Protein AF-A0A3N5QSV8-F1 (afdb_monomer_lite)

Sequence (186 aa):
MNRKMILIGFIAVVLMFAAGAWAAEEIYYARCNLKVLEGNQITWLNWQAAVNFIPVNTKLKVTRNGSKATLVNAESGASYTLDTGADGDSFLEKFVVKAPVNMKGFSAEVQAAIKDTIARVGMTKEQVYIAMGPPSNLGRDQTAQKTYQNIMSADLWVYLRRRFSKNIGVGFDSAGKVNRTEGIWR

Foldseek 3Di:
DDDDDDDDDDDDPPPPPPPPPPPDFAKWWWLAWFADDPQAEGELQRAQQRPDTDAGRQIWGWDDDFQKIWTARPPPRDIHIYRLLGGDPQSVVLTIGNDGDDPPPPDPVLVVQLVSLHADFFDAPSSNCRSPTAHQDLVPHGCSVPGPVRRQPGQWGWHHNDPPDDIWIFGADPVRTTPDIDPDDD

Structure (mmCIF, N/CA/C/O backbone):
data_AF-A0A3N5QSV8-F1
#
_entry.id   AF-A0A3N5QSV8-F1
#
loop_
_atom_site.group_PDB
_atom_site.id
_atom_site.type_symbol
_atom_site.label_atom_id
_atom_site.label_alt_id
_atom_site.label_comp_id
_atom_site.label_asym_id
_atom_site.label_entity_id
_atom_site.label_seq_id
_atom_site.pdbx_PDB_ins_code
_atom_site.Cartn_x
_atom_site.Cartn_y
_atom_site.Cartn_z
_atom_site.occupancy
_atom_site.B_iso_or_equiv
_atom_site.auth_seq_id
_atom_site.auth_comp_id
_atom_site.auth_asym_id
_atom_site.auth_atom_id
_atom_site.pdbx_PDB_model_num
ATOM 1 N N . MET A 1 1 ? -54.447 -19.059 69.585 1.00 38.75 1 MET A N 1
ATOM 2 C CA . MET A 1 1 ? -53.208 -19.807 69.282 1.00 38.75 1 MET A CA 1
ATOM 3 C C . MET A 1 1 ? -52.490 -19.074 68.153 1.00 38.75 1 MET A C 1
ATOM 5 O O . MET A 1 1 ? -53.072 -18.893 67.096 1.00 38.75 1 MET A O 1
ATOM 9 N N . ASN A 1 2 ? -51.306 -18.536 68.446 1.00 38.94 2 ASN A N 1
ATOM 10 C CA . ASN A 1 2 ? -50.506 -17.644 67.596 1.00 38.94 2 ASN A CA 1
ATOM 11 C C . ASN A 1 2 ? -49.839 -18.366 66.412 1.00 38.94 2 ASN A C 1
ATOM 13 O O . ASN A 1 2 ? -49.362 -19.481 66.610 1.00 38.94 2 ASN A O 1
ATOM 17 N N . ARG A 1 3 ? -49.686 -17.672 65.267 1.00 41.56 3 ARG A N 1
ATOM 18 C CA . ARG A 1 3 ? -48.504 -17.631 64.354 1.00 41.56 3 ARG A CA 1
ATOM 19 C C . ARG A 1 3 ? -48.874 -16.785 63.117 1.00 41.56 3 ARG A C 1
ATOM 21 O O . ARG A 1 3 ? -49.724 -17.183 62.340 1.00 41.56 3 ARG A O 1
ATOM 28 N N . LYS A 1 4 ? -48.533 -15.492 63.107 1.00 41.75 4 LYS A N 1
ATOM 29 C CA . LYS A 1 4 ? -47.330 -14.871 62.504 1.00 41.75 4 LYS A CA 1
ATOM 30 C C . LYS A 1 4 ? -47.251 -14.987 60.968 1.00 41.75 4 LYS A C 1
ATOM 32 O O . LYS A 1 4 ? -47.163 -16.081 60.429 1.00 41.75 4 LYS A O 1
ATOM 37 N N . MET A 1 5 ? -47.238 -13.801 60.345 1.00 50.09 5 MET A N 1
ATOM 38 C CA . MET A 1 5 ? -46.832 -13.443 58.976 1.00 50.09 5 MET A CA 1
ATOM 39 C C . MET A 1 5 ? -45.630 -14.242 58.453 1.00 50.09 5 MET A C 1
ATOM 41 O O . MET A 1 5 ? -44.766 -14.596 59.249 1.00 50.09 5 MET A O 1
ATOM 45 N N . ILE A 1 6 ? -45.514 -14.363 57.124 1.00 51.47 6 ILE A N 1
ATOM 46 C CA . ILE A 1 6 ? -44.375 -13.846 56.338 1.00 51.47 6 ILE A CA 1
ATOM 47 C C . ILE A 1 6 ? -44.788 -13.778 54.853 1.00 51.47 6 ILE A C 1
ATOM 49 O O . ILE A 1 6 ? -45.171 -14.770 54.241 1.00 51.47 6 ILE A O 1
ATOM 53 N N . LEU A 1 7 ? -44.715 -12.562 54.311 1.00 43.91 7 LEU A N 1
ATOM 54 C CA . LEU A 1 7 ? -44.781 -12.196 52.899 1.00 43.91 7 LEU A CA 1
ATOM 55 C C . LEU A 1 7 ? -43.329 -12.117 52.402 1.00 43.91 7 LEU A C 1
ATOM 57 O O . LEU A 1 7 ? -42.559 -11.348 52.975 1.00 43.91 7 LEU A O 1
ATOM 61 N N . ILE A 1 8 ? -42.943 -12.870 51.370 1.00 55.47 8 ILE A N 1
ATOM 62 C CA . ILE A 1 8 ? -41.674 -12.655 50.653 1.00 55.47 8 ILE A CA 1
ATOM 63 C C . ILE A 1 8 ? -41.965 -12.737 49.159 1.00 55.47 8 ILE A C 1
ATOM 65 O O . ILE A 1 8 ? -42.302 -13.794 48.630 1.00 55.47 8 ILE A O 1
ATOM 69 N N . GLY A 1 9 ? -41.876 -11.579 48.506 1.00 49.94 9 GLY A N 1
ATOM 70 C CA . GLY A 1 9 ? -41.966 -11.439 47.063 1.00 49.94 9 GLY A CA 1
ATOM 71 C C . GLY A 1 9 ? -40.676 -11.870 46.372 1.00 49.94 9 GLY A C 1
ATOM 72 O O . GLY A 1 9 ? -39.580 -11.670 46.891 1.00 49.94 9 GLY A O 1
ATOM 73 N N . PHE A 1 10 ? -40.822 -12.418 45.171 1.00 43.78 10 PHE A N 1
ATOM 74 C CA . PHE A 1 10 ? -39.730 -12.624 44.228 1.00 43.78 10 PHE A CA 1
ATOM 75 C C . PHE A 1 10 ? -40.088 -11.903 42.928 1.00 43.78 10 PHE A C 1
ATOM 77 O O . PHE A 1 10 ? -40.822 -12.418 42.091 1.00 43.78 10 PHE A O 1
ATOM 84 N N . ILE A 1 11 ? -39.587 -10.675 42.780 1.00 48.56 11 ILE A N 1
ATOM 85 C CA . ILE A 1 11 ? -39.503 -9.994 41.487 1.00 48.56 11 ILE A CA 1
ATOM 86 C C . ILE A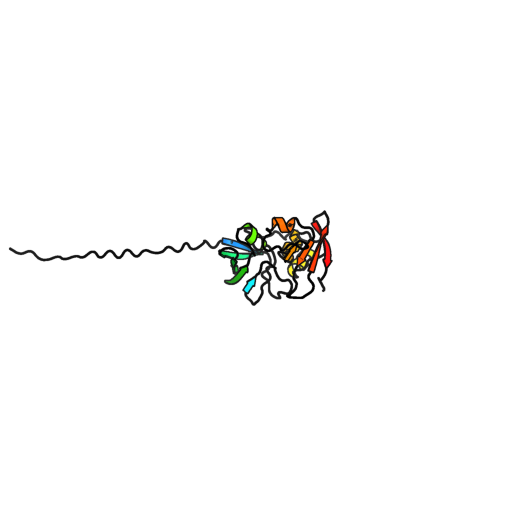 1 11 ? -38.145 -10.387 40.906 1.00 48.56 11 ILE A C 1
ATOM 88 O O . ILE A 1 11 ? -37.111 -9.863 41.313 1.00 48.56 11 ILE A O 1
ATOM 92 N N . ALA A 1 12 ? -38.140 -11.345 39.983 1.00 46.50 12 ALA A N 1
ATOM 93 C CA . ALA A 1 12 ? -36.959 -11.671 39.198 1.00 46.50 12 ALA A CA 1
ATOM 94 C C . ALA A 1 12 ? -36.869 -10.693 38.017 1.00 46.50 12 ALA A C 1
ATOM 96 O O . ALA A 1 12 ? -37.502 -10.885 36.981 1.00 46.50 12 ALA A O 1
ATOM 97 N N . VAL A 1 13 ? -36.090 -9.623 38.183 1.00 49.75 13 VAL A N 1
ATOM 98 C CA . VAL A 1 13 ? -35.632 -8.795 37.061 1.00 49.75 13 VAL A CA 1
ATOM 99 C C . VAL A 1 13 ? -34.573 -9.601 36.314 1.00 49.75 13 VAL A C 1
ATOM 101 O O . VAL A 1 13 ? -33.423 -9.688 36.740 1.00 49.75 13 VAL A O 1
ATOM 104 N N . VAL A 1 14 ? -34.967 -10.225 35.206 1.00 51.12 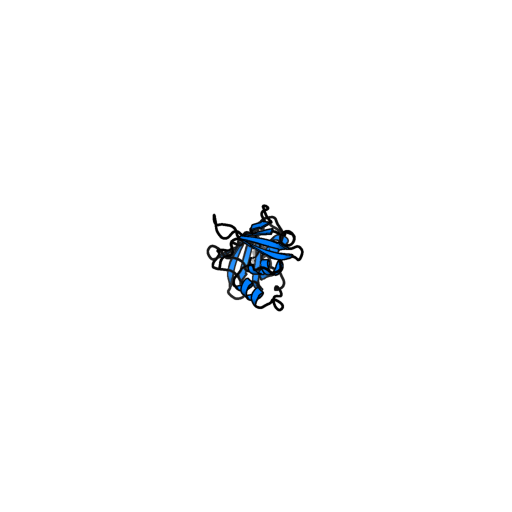14 VAL A N 1
ATOM 105 C CA . VAL A 1 14 ? -34.025 -10.814 34.251 1.00 51.12 14 VAL A CA 1
ATOM 106 C C . VAL A 1 14 ? -33.393 -9.663 33.470 1.00 51.12 14 VAL A C 1
ATOM 108 O O . VAL A 1 14 ? -33.939 -9.177 32.482 1.00 51.12 14 VAL A O 1
ATOM 111 N N . LEU A 1 15 ? -32.240 -9.200 33.950 1.00 45.84 15 LEU A N 1
ATOM 112 C CA . LEU A 1 15 ? -31.310 -8.378 33.181 1.00 45.84 15 LEU A CA 1
ATOM 113 C C . LEU A 1 15 ? -30.802 -9.217 32.003 1.00 45.84 15 LEU A C 1
ATOM 115 O O . LEU A 1 15 ? -29.880 -10.019 32.144 1.00 45.84 15 LEU A O 1
ATOM 119 N N . MET A 1 16 ? -31.422 -9.042 30.835 1.00 44.91 16 MET A N 1
ATOM 120 C CA . MET A 1 16 ? -30.844 -9.488 29.572 1.00 44.91 16 MET A CA 1
ATOM 121 C C . MET A 1 16 ? -29.593 -8.651 29.306 1.00 44.91 16 MET A C 1
ATOM 123 O O . MET A 1 16 ? -29.662 -7.544 28.775 1.00 44.91 16 MET A O 1
ATOM 127 N N . PHE A 1 17 ? -28.435 -9.178 29.693 1.00 49.31 17 PHE A N 1
ATOM 128 C CA . PHE A 1 17 ? -27.168 -8.718 29.150 1.00 49.31 17 PHE A CA 1
ATOM 129 C C . PHE A 1 17 ? -27.159 -9.047 27.656 1.00 49.31 17 PHE A C 1
ATOM 131 O O . PHE A 1 17 ? -26.972 -10.196 27.258 1.00 49.31 17 PHE A O 1
ATOM 138 N N . ALA A 1 18 ? -27.361 -8.027 26.825 1.00 45.19 18 ALA A N 1
ATOM 139 C CA . ALA A 1 18 ? -26.932 -8.066 25.440 1.00 45.19 18 ALA A CA 1
ATOM 140 C C . ALA A 1 18 ? -25.402 -8.177 25.450 1.00 45.19 18 ALA A C 1
ATOM 142 O O . ALA A 1 18 ? -24.688 -7.184 25.593 1.00 45.19 18 ALA A O 1
ATOM 143 N N . ALA A 1 19 ? -24.894 -9.404 25.354 1.00 44.72 19 ALA A N 1
ATOM 144 C CA . ALA A 1 19 ? -23.506 -9.646 25.015 1.00 44.72 19 ALA A CA 1
ATOM 145 C C . ALA A 1 19 ? -23.310 -9.150 23.578 1.00 44.72 19 ALA A C 1
ATOM 147 O O . ALA A 1 19 ? -23.532 -9.880 22.614 1.00 44.72 19 ALA A O 1
ATOM 148 N N . GLY A 1 20 ? -22.952 -7.873 23.429 1.00 44.22 20 GLY A N 1
ATOM 149 C CA . GLY A 1 20 ? -22.366 -7.389 22.190 1.00 44.22 20 GLY A CA 1
ATOM 150 C C . GLY A 1 20 ? -21.165 -8.278 21.901 1.00 44.22 20 GLY A C 1
ATOM 151 O O . GLY A 1 20 ? -20.254 -8.356 22.720 1.00 44.22 20 GLY A O 1
ATOM 152 N N . ALA A 1 21 ? -21.201 -9.018 20.797 1.00 41.31 21 ALA A N 1
ATOM 153 C CA . ALA A 1 21 ? -20.063 -9.788 20.336 1.00 41.31 21 ALA A CA 1
ATOM 154 C C . ALA A 1 21 ? -18.939 -8.796 20.018 1.00 41.31 21 ALA A C 1
ATOM 156 O O . ALA A 1 21 ? -18.954 -8.126 18.987 1.00 41.31 21 ALA A O 1
ATOM 157 N N . TRP A 1 22 ? -17.992 -8.650 20.942 1.00 46.22 22 TRP A N 1
ATOM 158 C CA . TRP A 1 22 ? -16.754 -7.932 20.693 1.00 46.22 22 TRP A CA 1
ATOM 159 C C . TRP A 1 22 ? -16.002 -8.745 19.642 1.00 46.22 22 TRP A C 1
ATOM 161 O O . TRP A 1 22 ? -15.509 -9.833 19.937 1.00 46.22 22 TRP A O 1
ATOM 171 N N . ALA A 1 23 ? -15.987 -8.263 18.397 1.00 54.59 23 ALA A N 1
ATOM 172 C CA . ALA A 1 23 ? -15.134 -8.823 17.361 1.00 54.59 23 ALA A CA 1
ATOM 173 C C . ALA A 1 23 ? -13.702 -8.858 17.912 1.00 54.59 23 ALA A C 1
ATOM 175 O O . ALA A 1 23 ? -13.174 -7.821 18.317 1.00 54.59 23 ALA A O 1
ATOM 176 N N . ALA A 1 24 ? -13.123 -10.055 18.011 1.00 56.94 24 ALA A N 1
ATOM 177 C CA . ALA A 1 24 ? -11.797 -10.240 18.576 1.00 56.94 24 ALA A CA 1
ATOM 178 C C . ALA A 1 24 ? -10.785 -9.390 17.792 1.00 56.94 24 ALA A C 1
ATOM 180 O O . ALA A 1 24 ? -10.703 -9.492 16.569 1.00 56.94 24 ALA A O 1
ATOM 181 N N . GLU A 1 25 ? -10.041 -8.533 18.495 1.00 66.56 25 GLU A N 1
ATOM 182 C CA . GLU A 1 25 ? -8.954 -7.758 17.897 1.00 66.56 25 GLU A CA 1
ATOM 183 C C . GLU A 1 25 ? -7.887 -8.721 17.368 1.00 66.56 25 GLU A C 1
ATOM 185 O O . GLU A 1 25 ? -7.195 -9.391 18.139 1.00 66.56 25 GLU A O 1
ATOM 190 N N . GLU A 1 26 ? -7.735 -8.788 16.049 1.00 87.12 26 GLU A N 1
ATOM 191 C CA . GLU A 1 26 ? -6.691 -9.587 15.421 1.00 87.12 26 GLU A CA 1
ATOM 192 C C . GLU A 1 26 ? -5.444 -8.729 15.170 1.00 87.12 26 GLU A C 1
ATOM 194 O O . GLU A 1 26 ? -5.519 -7.570 14.749 1.00 87.12 26 GLU A O 1
ATOM 199 N N . ILE A 1 27 ? -4.270 -9.308 15.429 1.00 95.38 27 ILE A N 1
ATOM 200 C CA . ILE A 1 27 ? -2.984 -8.668 15.154 1.00 95.38 27 ILE A CA 1
ATOM 201 C C . ILE A 1 27 ? -2.568 -8.950 13.713 1.00 95.38 27 ILE A C 1
ATOM 203 O O . ILE A 1 27 ? -2.437 -10.101 13.301 1.00 95.38 27 ILE A O 1
ATOM 207 N N . TYR A 1 28 ? -2.277 -7.877 12.989 1.00 97.94 28 TYR A N 1
ATOM 208 C CA . TYR A 1 28 ? -1.711 -7.890 11.650 1.00 97.94 28 TYR A CA 1
ATOM 209 C C . TYR A 1 28 ? -0.447 -7.025 11.582 1.00 97.94 28 TYR A C 1
ATOM 211 O O . TYR A 1 28 ? -0.071 -6.323 12.522 1.00 97.94 28 TYR A O 1
ATOM 219 N N . TYR A 1 29 ? 0.195 -7.055 10.422 1.00 98.50 29 TYR A N 1
ATOM 220 C CA . TYR A 1 29 ? 1.323 -6.226 10.037 1.00 98.50 29 TYR A CA 1
ATOM 221 C C . TYR A 1 29 ? 0.969 -5.474 8.758 1.00 98.50 29 TYR A C 1
ATOM 223 O O . TYR A 1 29 ? 0.374 -6.053 7.848 1.00 98.50 29 TYR A O 1
ATOM 231 N N . ALA A 1 30 ? 1.346 -4.200 8.657 1.00 98.50 30 ALA A N 1
ATOM 232 C CA . ALA A 1 30 ? 1.219 -3.457 7.407 1.00 98.50 30 ALA A CA 1
ATOM 233 C C . ALA A 1 30 ? 1.993 -4.183 6.291 1.00 98.50 30 ALA A C 1
ATOM 235 O O . ALA A 1 30 ? 3.196 -4.405 6.408 1.00 98.50 30 ALA A O 1
ATOM 236 N N . ARG A 1 31 ? 1.316 -4.566 5.204 1.00 98.50 31 ARG A N 1
ATOM 237 C CA . ARG A 1 31 ? 1.930 -5.254 4.052 1.00 98.50 31 ARG A CA 1
ATOM 238 C C . ARG A 1 31 ? 2.836 -4.329 3.241 1.00 98.50 31 ARG A C 1
ATOM 240 O O . ARG A 1 31 ? 3.766 -4.777 2.579 1.00 98.50 31 ARG A O 1
ATOM 247 N N . CYS A 1 32 ? 2.519 -3.046 3.260 1.00 98.56 32 CYS A N 1
ATOM 248 C CA . CYS A 1 32 ? 3.170 -1.997 2.497 1.00 98.56 32 CYS A CA 1
ATOM 249 C C . CYS A 1 32 ? 3.142 -0.696 3.295 1.00 98.56 32 CYS A C 1
ATOM 251 O O . CYS A 1 32 ? 2.526 -0.634 4.360 1.00 98.56 32 CYS A O 1
ATOM 253 N N . ASN A 1 33 ? 3.778 0.350 2.774 1.00 98.44 33 ASN A N 1
ATOM 254 C CA . ASN A 1 33 ? 3.594 1.687 3.319 1.00 98.44 33 ASN A CA 1
ATOM 255 C C . ASN A 1 33 ? 2.152 2.169 3.079 1.00 98.44 33 ASN A C 1
ATOM 257 O O . ASN A 1 33 ? 1.737 2.390 1.935 1.00 98.44 33 ASN A O 1
ATOM 261 N N . LEU A 1 34 ? 1.396 2.357 4.162 1.00 98.12 34 LEU A N 1
ATOM 262 C CA . LEU A 1 34 ? -0.003 2.789 4.113 1.00 98.12 34 LEU A CA 1
ATOM 263 C C . LEU A 1 34 ? -0.075 4.309 4.166 1.00 98.12 34 LEU A C 1
ATOM 265 O O . LEU A 1 34 ? 0.280 4.917 5.173 1.00 98.12 34 LEU A O 1
ATOM 269 N N . LYS A 1 35 ? -0.523 4.933 3.081 1.00 97.06 35 LYS A N 1
ATOM 270 C CA . LYS A 1 35 ? -0.585 6.387 2.936 1.00 97.06 35 LYS A CA 1
ATOM 271 C C . LYS A 1 35 ? -1.743 6.955 3.750 1.00 97.06 35 LYS A C 1
ATOM 273 O O . LYS A 1 35 ? -2.892 6.562 3.551 1.00 97.06 35 LYS A O 1
ATOM 278 N N . VAL A 1 36 ? -1.423 7.885 4.649 1.00 96.75 36 VAL A N 1
ATOM 279 C CA . VAL A 1 36 ? -2.383 8.504 5.567 1.00 96.75 36 VAL A CA 1
ATOM 280 C C . VAL A 1 36 ? -2.746 9.899 5.065 1.00 96.75 36 VAL A C 1
ATOM 282 O O . VAL A 1 36 ? -1.903 10.789 4.952 1.00 96.75 36 VAL A O 1
ATOM 285 N N . LEU A 1 37 ? -4.027 10.081 4.780 1.00 94.31 37 LEU A N 1
ATOM 286 C CA . LEU A 1 37 ? -4.678 11.332 4.429 1.00 94.31 37 LEU A CA 1
ATOM 287 C C . LEU A 1 37 ? -5.353 11.929 5.657 1.00 94.31 37 LEU A C 1
ATOM 289 O O . LEU A 1 37 ? -5.784 11.198 6.546 1.00 94.31 37 LEU A O 1
ATOM 293 N N . GLU A 1 38 ? -5.452 13.258 5.682 1.00 90.25 38 GLU A N 1
ATOM 294 C CA . GLU A 1 38 ? -6.281 13.994 6.652 1.00 90.25 38 GLU A CA 1
ATOM 295 C C . GLU A 1 38 ? -6.032 13.577 8.117 1.00 90.25 38 GLU A C 1
ATOM 297 O O . GLU A 1 38 ? -6.918 13.585 8.962 1.00 90.25 38 GLU A O 1
ATOM 302 N N . GLY A 1 39 ? -4.789 13.191 8.423 1.00 91.06 39 GLY A N 1
ATOM 303 C CA . GLY A 1 39 ? -4.338 12.797 9.757 1.00 91.06 39 GLY A CA 1
ATOM 304 C C . GLY A 1 39 ? -4.607 11.340 10.143 1.00 91.06 39 GLY A C 1
ATOM 305 O O . GLY A 1 39 ? -3.791 10.777 10.869 1.00 91.06 39 GLY A O 1
ATOM 306 N N . ASN A 1 40 ? -5.679 10.702 9.658 1.00 96.19 40 ASN A N 1
ATOM 307 C CA . ASN A 1 40 ? -6.051 9.354 10.112 1.00 96.19 40 ASN A CA 1
ATOM 308 C C . ASN A 1 40 ? -6.738 8.445 9.073 1.00 96.19 40 ASN A C 1
ATOM 310 O O . ASN A 1 40 ? -7.193 7.359 9.435 1.00 96.19 40 ASN A O 1
ATOM 314 N N . GLN A 1 41 ? -6.836 8.844 7.805 1.00 96.94 41 GLN A N 1
ATOM 315 C CA . GLN A 1 41 ? -7.578 8.092 6.794 1.00 96.94 41 GLN A CA 1
ATOM 316 C C . GLN A 1 41 ? -6.651 7.407 5.790 1.00 96.94 41 GLN A C 1
ATOM 318 O O . GLN A 1 41 ? -5.791 8.030 5.179 1.00 96.94 41 GLN A O 1
ATOM 323 N N . ILE A 1 42 ? -6.873 6.123 5.549 1.00 97.25 42 ILE A N 1
ATOM 324 C CA . ILE A 1 42 ?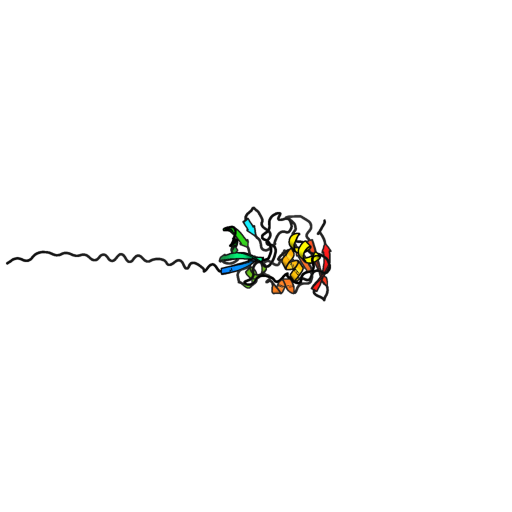 -6.237 5.336 4.497 1.00 97.25 42 ILE A CA 1
ATOM 325 C C . ILE A 1 42 ? -7.338 4.920 3.526 1.00 97.25 42 ILE A C 1
ATOM 327 O O . ILE A 1 42 ? -8.433 4.521 3.923 1.00 97.25 42 ILE A O 1
ATOM 331 N N . THR A 1 43 ? -7.058 5.022 2.233 1.00 95.12 43 THR A N 1
ATOM 332 C CA . THR A 1 43 ? -8.025 4.683 1.182 1.00 95.12 43 THR A CA 1
ATOM 333 C C . THR A 1 43 ? -7.441 3.645 0.248 1.00 95.12 43 THR A C 1
ATOM 335 O O . THR A 1 43 ? -6.219 3.530 0.118 1.00 95.12 43 THR A O 1
ATOM 338 N N . TRP A 1 44 ? -8.313 2.946 -0.472 1.00 91.12 44 TRP A N 1
ATOM 339 C CA . TRP A 1 44 ? -7.899 1.907 -1.407 1.00 91.12 44 TRP A CA 1
ATOM 340 C C . TRP A 1 44 ? -6.982 2.391 -2.539 1.00 91.12 44 TRP A C 1
ATOM 342 O O . TRP A 1 44 ? -6.294 1.580 -3.150 1.00 91.12 44 TRP A O 1
ATOM 352 N N . LEU A 1 45 ? -6.956 3.703 -2.788 1.00 88.69 45 LEU A N 1
ATOM 353 C CA . LEU A 1 45 ? -6.129 4.369 -3.794 1.00 88.69 45 LEU A CA 1
ATOM 354 C C . LEU A 1 45 ? -4.661 4.544 -3.379 1.00 88.69 45 LEU A C 1
ATOM 356 O O . LEU A 1 45 ? -3.827 4.782 -4.248 1.00 88.69 45 LEU A O 1
ATOM 360 N N . ASN A 1 46 ? -4.367 4.502 -2.072 1.00 89.38 46 ASN A N 1
ATOM 361 C CA . ASN A 1 46 ? -3.044 4.735 -1.483 1.00 89.38 46 ASN A CA 1
ATOM 362 C C . ASN A 1 46 ? -2.289 5.935 -2.110 1.00 89.38 46 ASN A C 1
ATOM 364 O O . ASN A 1 46 ? -1.275 5.777 -2.785 1.00 89.38 46 ASN A O 1
ATOM 368 N N . TRP A 1 47 ? -2.809 7.154 -1.935 1.00 90.75 47 TRP A N 1
ATOM 369 C CA . TRP A 1 47 ? -2.328 8.359 -2.629 1.00 90.75 47 TRP A CA 1
ATOM 370 C C . TRP A 1 47 ? -0.846 8.671 -2.402 1.00 90.75 47 TRP A C 1
ATOM 372 O O . TRP A 1 47 ? -0.396 8.875 -1.274 1.00 90.75 47 TRP A O 1
ATOM 382 N N . GLN A 1 48 ? -0.094 8.817 -3.491 1.00 93.50 48 GLN A N 1
ATOM 383 C CA . GLN A 1 48 ? 1.368 8.912 -3.412 1.00 93.50 48 GLN A CA 1
ATOM 384 C C . GLN A 1 48 ? 1.884 10.273 -2.923 1.00 93.50 48 GLN A C 1
ATOM 386 O O . GLN A 1 48 ? 3.030 10.369 -2.503 1.00 93.50 48 GLN A O 1
ATOM 391 N N . ALA A 1 49 ? 1.064 11.329 -2.943 1.00 89.88 49 ALA A N 1
ATOM 392 C CA . ALA A 1 49 ? 1.429 12.628 -2.370 1.00 89.88 49 ALA A CA 1
ATOM 393 C C . ALA A 1 49 ? 1.186 12.733 -0.855 1.00 89.88 49 ALA A C 1
ATOM 395 O O . ALA A 1 49 ? 1.429 13.800 -0.292 1.00 89.88 49 ALA A O 1
ATOM 396 N N . ALA A 1 50 ? 0.679 11.685 -0.196 1.00 91.25 50 ALA A N 1
ATOM 397 C CA . ALA A 1 50 ? 0.500 11.715 1.250 1.00 91.25 50 ALA A CA 1
ATOM 398 C C . ALA A 1 50 ? 1.857 11.881 1.948 1.00 91.25 50 ALA A C 1
ATOM 400 O O . ALA A 1 50 ? 2.781 11.095 1.729 1.00 91.25 50 ALA A O 1
ATOM 401 N N . VAL A 1 51 ? 1.952 12.914 2.788 1.00 89.69 51 VAL A N 1
ATOM 402 C CA . VAL A 1 51 ? 3.163 13.237 3.558 1.00 89.69 51 VAL A CA 1
ATOM 403 C C . VAL A 1 51 ? 3.406 12.186 4.636 1.00 89.69 51 VAL A C 1
ATOM 405 O O . VAL A 1 51 ? 4.532 11.745 4.839 1.00 89.69 51 VAL A O 1
ATOM 408 N N . ASN A 1 52 ? 2.330 11.756 5.294 1.00 95.06 52 ASN A N 1
ATOM 409 C CA . ASN A 1 52 ? 2.381 10.784 6.373 1.00 95.06 52 ASN A CA 1
ATOM 410 C C . ASN A 1 52 ? 2.027 9.394 5.854 1.00 95.06 52 ASN A C 1
ATOM 412 O O . ASN A 1 52 ? 1.162 9.222 4.990 1.00 95.06 52 ASN A O 1
ATOM 416 N N . PHE A 1 53 ? 2.676 8.386 6.418 1.00 97.06 53 PHE A N 1
ATOM 417 C CA . PHE A 1 53 ? 2.357 6.997 6.142 1.00 97.06 53 PHE A CA 1
ATOM 418 C C . PHE A 1 53 ? 2.690 6.114 7.339 1.00 97.06 53 PHE A C 1
ATOM 420 O O . PHE A 1 53 ? 3.542 6.451 8.159 1.00 97.06 53 PHE A O 1
ATOM 427 N N . ILE A 1 54 ? 2.017 4.971 7.416 1.00 97.94 54 ILE A N 1
ATOM 428 C CA . ILE A 1 54 ? 2.365 3.887 8.329 1.00 97.94 54 ILE A CA 1
ATOM 429 C C . ILE A 1 54 ? 3.393 3.008 7.607 1.00 97.94 54 ILE A C 1
ATOM 431 O O . ILE A 1 54 ? 3.067 2.488 6.535 1.00 97.94 54 ILE A O 1
ATOM 435 N N . PRO A 1 55 ? 4.616 2.835 8.137 1.00 98.06 55 PRO A N 1
ATOM 436 C CA . PRO A 1 55 ? 5.625 2.000 7.497 1.00 98.06 55 PRO A CA 1
ATOM 437 C C . PRO A 1 55 ? 5.182 0.541 7.352 1.00 98.06 55 PRO A C 1
ATOM 439 O O . PRO A 1 55 ? 4.480 0.005 8.218 1.00 98.06 55 PRO A O 1
ATOM 442 N N . VAL A 1 56 ? 5.652 -0.128 6.295 1.00 98.44 56 VAL A N 1
ATOM 443 C CA . VAL A 1 56 ? 5.553 -1.593 6.172 1.00 98.44 56 VAL A CA 1
ATOM 444 C C . VAL A 1 56 ? 6.035 -2.288 7.455 1.00 98.44 56 VAL A C 1
ATOM 446 O O . VAL A 1 56 ? 6.948 -1.817 8.131 1.00 98.44 56 VAL A O 1
ATOM 449 N N . ASN A 1 57 ? 5.419 -3.421 7.791 1.00 98.38 57 ASN A N 1
ATOM 450 C CA . ASN A 1 57 ? 5.637 -4.210 9.004 1.00 98.38 57 ASN A CA 1
ATOM 451 C C . ASN A 1 57 ? 5.264 -3.534 10.325 1.00 98.38 57 ASN A C 1
ATOM 453 O O . ASN A 1 57 ? 5.479 -4.134 11.378 1.00 98.38 57 ASN A O 1
ATOM 457 N N . THR A 1 58 ? 4.644 -2.351 10.308 1.00 98.62 58 THR A N 1
ATOM 458 C CA . THR A 1 58 ? 4.034 -1.812 11.529 1.00 98.62 58 THR A CA 1
ATOM 459 C C . THR A 1 58 ? 2.995 -2.799 12.051 1.00 98.62 58 THR A C 1
ATOM 461 O O . THR A 1 58 ? 2.139 -3.259 11.292 1.00 98.62 58 THR A O 1
ATOM 464 N N . LYS A 1 59 ? 3.073 -3.129 13.343 1.00 98.44 59 LYS A N 1
ATOM 465 C CA . LYS A 1 59 ? 2.136 -4.030 14.014 1.00 98.44 59 LYS A CA 1
ATOM 466 C C . LYS A 1 59 ? 0.828 -3.292 14.304 1.00 98.44 59 LYS A C 1
ATOM 468 O O . LYS A 1 59 ? 0.830 -2.252 14.962 1.00 98.44 59 LYS A O 1
ATOM 473 N N . LEU A 1 60 ? -0.282 -3.833 13.818 1.00 98.44 60 LEU A N 1
ATOM 474 C CA . LEU A 1 60 ? -1.596 -3.201 13.848 1.00 98.44 60 LEU A CA 1
ATOM 475 C C . LEU A 1 60 ? -2.617 -4.150 14.476 1.00 98.44 60 LEU A C 1
ATOM 477 O O . LEU A 1 60 ? -2.699 -5.315 14.094 1.00 98.44 60 LEU A O 1
ATOM 481 N N . LYS A 1 61 ? -3.420 -3.645 15.408 1.00 97.94 61 LYS A N 1
ATOM 482 C CA . LYS A 1 61 ? -4.689 -4.267 15.789 1.00 97.94 61 LYS A CA 1
ATOM 483 C C . LYS A 1 61 ? -5.727 -3.871 14.751 1.00 97.94 61 LYS A C 1
ATOM 485 O O . LYS A 1 61 ? -5.860 -2.682 14.455 1.00 97.94 61 LYS A O 1
ATOM 490 N N . VAL A 1 62 ? -6.424 -4.846 14.181 1.00 96.88 62 VAL A N 1
ATOM 491 C CA . VAL A 1 62 ? -7.359 -4.612 13.080 1.00 96.88 62 VAL A CA 1
ATOM 492 C C . VAL A 1 62 ? -8.755 -5.049 13.480 1.00 96.88 62 VAL A C 1
ATOM 494 O O . VAL A 1 62 ? -8.969 -6.203 13.846 1.00 96.88 62 VAL A O 1
ATOM 497 N N . THR A 1 63 ? -9.707 -4.130 13.341 1.00 95.44 63 THR A N 1
ATOM 498 C CA . THR A 1 63 ? -11.134 -4.400 13.538 1.00 95.44 63 THR A CA 1
ATOM 499 C C . THR A 1 63 ? -11.872 -4.072 12.255 1.00 95.44 63 THR A C 1
ATOM 501 O O . THR A 1 63 ? -11.839 -2.937 11.782 1.00 95.44 63 THR A O 1
ATOM 504 N N . ARG A 1 64 ? -12.539 -5.063 11.668 1.00 93.12 64 ARG A N 1
ATOM 505 C CA . ARG A 1 64 ? -13.262 -4.902 10.405 1.00 93.12 64 ARG A CA 1
ATOM 506 C C . ARG A 1 64 ? -14.718 -4.507 10.602 1.00 93.12 64 ARG A C 1
ATOM 508 O O . ARG A 1 64 ? -15.360 -4.929 11.556 1.00 93.12 64 ARG A O 1
ATOM 515 N N . ASN A 1 65 ? -15.243 -3.769 9.629 1.00 91.62 65 ASN A N 1
ATOM 516 C CA . ASN A 1 65 ? -16.663 -3.495 9.466 1.00 91.62 65 ASN A CA 1
ATOM 517 C C . ASN A 1 65 ? -16.983 -3.333 7.967 1.00 91.62 65 ASN A C 1
ATOM 519 O O . ASN A 1 65 ? -16.840 -2.246 7.400 1.00 91.62 65 ASN A O 1
ATOM 523 N N . GLY A 1 66 ? -17.351 -4.439 7.313 1.00 92.25 66 GLY A N 1
ATOM 524 C CA . GLY A 1 66 ? -17.596 -4.495 5.871 1.00 92.25 66 GLY A CA 1
ATOM 525 C C . GLY A 1 66 ? -16.369 -4.090 5.041 1.00 92.25 66 GLY A C 1
ATOM 526 O O . GLY A 1 66 ? -15.254 -4.579 5.253 1.00 92.25 66 GLY A O 1
ATOM 527 N N . SER A 1 67 ? -16.561 -3.132 4.127 1.00 94.12 67 SER A N 1
ATOM 528 C CA . SER A 1 67 ? -15.502 -2.555 3.280 1.00 94.12 67 SER A CA 1
ATOM 529 C C . SER A 1 67 ? -14.605 -1.534 3.997 1.00 94.12 67 SER A C 1
ATOM 531 O O . SER A 1 67 ? -13.861 -0.792 3.353 1.00 94.12 67 SER A O 1
ATOM 533 N N . LYS A 1 68 ? -14.711 -1.431 5.324 1.00 96.31 68 LYS A N 1
ATOM 534 C CA . LYS A 1 68 ? -13.872 -0.566 6.150 1.00 96.31 68 LYS A CA 1
ATOM 535 C C . LYS A 1 68 ? -13.198 -1.364 7.259 1.00 96.31 68 LYS A C 1
ATOM 537 O O . LYS A 1 68 ? -13.683 -2.412 7.686 1.00 96.31 68 LYS A O 1
ATOM 542 N N . ALA A 1 69 ? -12.092 -0.838 7.765 1.00 96.38 69 ALA A N 1
ATOM 543 C CA . ALA A 1 69 ? -11.433 -1.342 8.958 1.00 96.38 69 ALA A CA 1
ATOM 544 C C . ALA A 1 69 ? -10.889 -0.192 9.810 1.00 96.38 69 ALA A C 1
ATOM 546 O O . ALA A 1 69 ? -10.490 0.847 9.289 1.00 96.38 69 ALA A O 1
ATOM 547 N N . THR A 1 70 ? -10.841 -0.400 11.118 1.00 97.50 70 THR A N 1
ATOM 548 C CA . THR A 1 70 ? -10.046 0.414 12.036 1.00 97.50 70 THR A CA 1
ATOM 549 C C . THR A 1 70 ? -8.702 -0.272 12.226 1.00 97.50 70 THR A C 1
ATOM 551 O O . THR A 1 70 ? -8.655 -1.473 12.497 1.00 97.50 70 THR A O 1
ATOM 554 N N . LEU A 1 71 ? -7.617 0.485 12.082 1.00 98.06 71 LEU A N 1
ATOM 555 C CA . LEU A 1 71 ? -6.254 0.031 12.336 1.00 98.06 71 LEU A CA 1
ATOM 556 C C . LEU A 1 71 ? -5.710 0.810 13.530 1.00 98.06 71 LEU A C 1
ATOM 558 O O . LEU A 1 71 ? -5.631 2.034 13.473 1.00 98.06 71 LEU A O 1
ATOM 562 N N . VAL A 1 72 ? -5.303 0.121 14.590 1.00 98.25 72 VAL A N 1
ATOM 563 C CA . VAL A 1 72 ? -4.658 0.748 15.750 1.00 98.25 72 VAL A CA 1
ATOM 564 C C . VAL A 1 72 ? -3.212 0.287 15.812 1.00 98.25 72 VAL A C 1
ATOM 566 O O . VAL A 1 72 ? -2.942 -0.912 15.883 1.00 98.25 72 VAL A O 1
ATOM 569 N N . ASN A 1 73 ? -2.269 1.227 15.786 1.00 98.19 73 ASN A N 1
ATOM 570 C CA . ASN A 1 73 ? -0.859 0.928 16.002 1.00 98.19 73 ASN A CA 1
ATOM 571 C C . ASN A 1 73 ? -0.683 0.315 17.396 1.00 98.19 73 ASN A C 1
ATOM 573 O O . ASN A 1 73 ? -1.018 0.936 18.403 1.00 98.19 73 ASN A O 1
ATOM 577 N N . ALA A 1 74 ? -0.174 -0.917 17.445 1.00 97.06 74 ALA A N 1
ATOM 578 C CA . ALA A 1 74 ? -0.082 -1.680 18.685 1.00 97.06 74 ALA A CA 1
ATOM 579 C C . ALA A 1 74 ? 0.943 -1.108 19.681 1.00 97.06 74 ALA A C 1
ATOM 581 O O . ALA A 1 74 ? 0.874 -1.437 20.861 1.00 97.06 74 ALA A O 1
ATOM 582 N N . GLU A 1 75 ? 1.887 -0.291 19.211 1.00 95.81 75 GLU A N 1
ATOM 583 C CA . GLU A 1 75 ? 2.919 0.348 20.027 1.00 95.81 75 GLU A CA 1
ATOM 584 C C . GLU A 1 75 ? 2.503 1.759 20.454 1.00 95.81 75 GLU A C 1
ATOM 586 O O . GLU A 1 75 ? 2.528 2.074 21.640 1.00 95.81 75 GLU A O 1
ATOM 591 N N . SER A 1 76 ? 2.087 2.605 19.506 1.00 96.81 76 SER A N 1
ATOM 592 C CA . SER A 1 76 ? 1.789 4.016 19.794 1.00 96.81 76 SER A CA 1
ATOM 593 C C . SER A 1 76 ? 0.338 4.293 20.190 1.00 96.81 76 SER A C 1
ATOM 595 O O . SER A 1 76 ? 0.033 5.389 20.653 1.00 96.81 76 SER A O 1
ATOM 597 N N . GLY A 1 77 ? -0.581 3.351 19.958 1.00 97.06 77 GL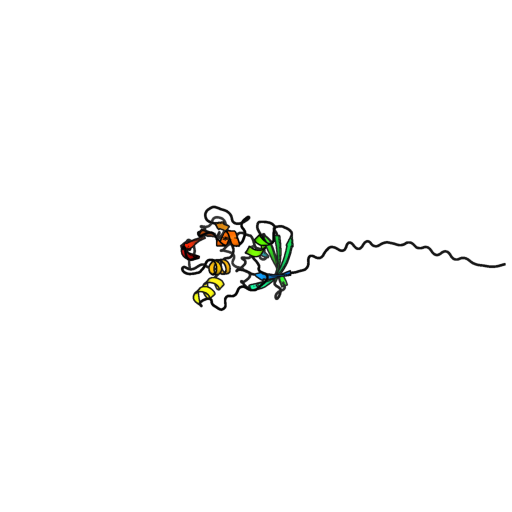Y A N 1
ATOM 598 C CA . GLY A 1 77 ? -2.020 3.544 20.164 1.00 97.06 77 GLY A CA 1
ATOM 599 C C . GLY A 1 77 ? -2.700 4.451 19.131 1.00 97.06 77 GLY A C 1
ATOM 600 O O . GLY A 1 77 ? -3.907 4.669 19.216 1.00 97.06 77 GLY A O 1
ATOM 601 N N . ALA A 1 78 ? -1.965 4.972 18.140 1.00 97.56 78 ALA A N 1
ATOM 602 C CA . ALA A 1 78 ? -2.537 5.795 17.078 1.00 97.56 78 ALA A CA 1
ATOM 603 C C . ALA A 1 78 ? -3.572 5.000 16.264 1.00 97.56 78 ALA A C 1
ATOM 605 O O . ALA A 1 78 ? -3.309 3.865 15.863 1.00 97.56 78 ALA A O 1
ATOM 606 N N . SER A 1 79 ? -4.735 5.604 16.014 1.00 97.81 79 SER A N 1
ATOM 607 C CA . SER A 1 79 ? -5.875 4.962 15.352 1.00 97.81 79 SER A CA 1
ATOM 608 C C . SER A 1 79 ? -6.138 5.564 13.976 1.00 97.81 79 SER A C 1
ATOM 610 O O . SER A 1 79 ? -6.099 6.783 13.799 1.00 97.81 79 SER A O 1
ATOM 612 N N . TYR A 1 80 ? -6.429 4.696 13.012 1.00 98.25 80 TYR A N 1
ATOM 613 C CA . TYR A 1 80 ? -6.645 5.030 11.612 1.00 98.25 80 TYR A CA 1
ATOM 614 C C . TYR A 1 80 ? -7.890 4.328 11.082 1.00 98.25 80 TYR A C 1
ATOM 616 O O . TYR A 1 80 ? -8.223 3.217 11.496 1.00 98.25 80 TYR A O 1
ATOM 624 N N . THR A 1 81 ? -8.543 4.949 10.107 1.00 97.94 81 THR A N 1
ATOM 625 C CA . THR A 1 81 ? -9.601 4.313 9.319 1.00 97.94 81 THR A CA 1
ATOM 626 C C . THR A 1 81 ? -9.040 3.872 7.976 1.00 97.94 81 THR A C 1
ATOM 628 O O . THR A 1 81 ? -8.263 4.590 7.355 1.00 97.94 81 THR A O 1
ATOM 631 N N . LEU A 1 82 ? -9.425 2.687 7.523 1.00 97.69 82 LEU A N 1
ATOM 632 C CA . LEU A 1 82 ? -9.056 2.117 6.236 1.00 97.69 82 LEU A CA 1
ATOM 633 C C . LEU A 1 82 ? -10.327 1.835 5.439 1.00 97.69 82 LEU A C 1
ATOM 635 O O . LEU A 1 82 ? -11.195 1.109 5.909 1.00 97.69 82 LEU A O 1
ATOM 639 N N . ASP A 1 83 ? -10.409 2.362 4.222 1.00 97.06 83 ASP A N 1
ATOM 640 C CA . ASP A 1 83 ? -11.357 1.917 3.198 1.00 97.06 83 ASP A CA 1
ATOM 641 C C . ASP A 1 83 ? -10.671 0.899 2.277 1.00 97.06 83 ASP A C 1
ATOM 643 O O . ASP A 1 83 ? -9.725 1.238 1.559 1.00 97.06 83 ASP A O 1
ATOM 647 N N . THR A 1 84 ? -11.137 -0.353 2.296 1.00 94.94 84 THR A N 1
ATOM 648 C CA . THR A 1 84 ? -10.567 -1.450 1.497 1.00 94.94 84 THR A CA 1
ATOM 649 C C . THR A 1 84 ? -11.076 -1.465 0.052 1.00 94.94 84 THR A C 1
ATOM 651 O O . THR A 1 84 ? -10.546 -2.211 -0.783 1.00 94.94 84 THR A O 1
ATOM 654 N N . GLY A 1 85 ? -12.081 -0.641 -0.265 1.00 93.56 85 GLY A N 1
ATOM 655 C CA . GLY A 1 85 ? -12.769 -0.558 -1.555 1.00 93.56 85 GLY A CA 1
ATOM 656 C C . GLY A 1 85 ? -13.857 -1.618 -1.752 1.00 93.56 85 GLY A C 1
ATOM 657 O O . GLY A 1 85 ? -14.826 -1.369 -2.466 1.00 93.56 85 GLY A O 1
ATOM 658 N N . ALA A 1 86 ? -13.729 -2.777 -1.104 1.00 94.19 86 ALA A N 1
ATOM 659 C CA . ALA A 1 86 ? -14.677 -3.886 -1.153 1.00 94.19 86 ALA A CA 1
ATOM 660 C C . ALA A 1 86 ? -14.628 -4.713 0.140 1.00 94.19 86 ALA A C 1
ATOM 662 O O . ALA A 1 86 ? -13.639 -4.656 0.879 1.00 94.19 86 ALA A O 1
ATOM 663 N N . ASP A 1 87 ? -15.689 -5.472 0.407 1.00 92.94 87 ASP A N 1
ATOM 664 C CA . ASP A 1 87 ? -15.789 -6.349 1.576 1.00 92.94 87 ASP A CA 1
ATOM 665 C C . ASP A 1 87 ? -15.194 -7.746 1.311 1.00 92.94 87 ASP A C 1
ATOM 667 O O . ASP A 1 87 ? -15.222 -8.235 0.186 1.00 92.94 87 ASP A O 1
ATOM 671 N N . GLY A 1 88 ? -14.656 -8.393 2.348 1.00 91.69 88 GLY A N 1
ATOM 672 C CA . GLY A 1 88 ? -13.961 -9.687 2.285 1.00 91.69 88 GLY A CA 1
ATOM 673 C C . GLY A 1 88 ? -12.466 -9.615 2.626 1.00 91.69 88 GLY A C 1
ATOM 674 O O . GLY A 1 88 ? -11.819 -8.577 2.466 1.00 91.69 88 GLY A O 1
ATOM 675 N N . ASP A 1 89 ? -11.908 -10.686 3.203 1.00 92.44 89 ASP A N 1
ATOM 676 C CA . ASP A 1 89 ? -10.513 -10.762 3.709 1.00 92.44 89 ASP A CA 1
ATOM 677 C C . ASP A 1 89 ? -9.472 -10.521 2.626 1.00 92.44 89 ASP A C 1
ATOM 679 O O . ASP A 1 89 ? -8.531 -9.756 2.831 1.00 92.44 89 ASP A O 1
ATOM 683 N N . SER A 1 90 ? -9.725 -11.014 1.418 1.00 94.88 90 SER A N 1
ATOM 684 C CA . SER A 1 90 ? -8.867 -10.795 0.253 1.00 94.88 90 SER A CA 1
ATOM 685 C C . SER A 1 90 ? -8.649 -9.317 -0.100 1.00 94.88 90 SER A C 1
ATOM 687 O O . SER A 1 90 ? -7.645 -8.969 -0.727 1.00 94.88 90 SER A O 1
ATOM 689 N N . PHE A 1 91 ? -9.579 -8.430 0.271 1.00 95.88 91 PHE A N 1
ATOM 690 C CA . PHE A 1 91 ? -9.440 -6.989 0.044 1.00 95.88 91 PHE A CA 1
ATOM 691 C C . PHE A 1 91 ? -8.721 -6.284 1.189 1.00 95.88 91 PHE A C 1
ATOM 693 O O . PHE A 1 91 ? -7.966 -5.347 0.930 1.00 95.88 91 PHE A O 1
ATOM 700 N N . LEU A 1 92 ? -8.899 -6.753 2.428 1.00 96.31 92 LEU A N 1
ATOM 701 C CA . LEU A 1 92 ? -8.108 -6.296 3.571 1.00 96.31 92 LEU A CA 1
ATOM 702 C C . LEU A 1 92 ? -6.629 -6.673 3.396 1.00 96.31 92 LEU A C 1
ATOM 704 O O . LEU A 1 92 ? -5.743 -5.862 3.671 1.00 96.31 92 LEU A O 1
ATOM 708 N N . GLU A 1 93 ? -6.365 -7.859 2.844 1.00 96.44 93 GLU A N 1
ATOM 709 C CA . GLU A 1 93 ? -5.019 -8.364 2.569 1.00 96.44 93 GLU A CA 1
ATOM 710 C C . GLU A 1 93 ? -4.200 -7.462 1.640 1.00 96.44 93 GLU A C 1
ATOM 712 O O . GLU A 1 93 ? -2.974 -7.548 1.616 1.00 96.44 93 GLU A O 1
ATOM 717 N N . LYS A 1 94 ? -4.826 -6.546 0.889 1.00 96.38 94 LYS A N 1
ATOM 718 C CA . LYS A 1 94 ? -4.087 -5.517 0.142 1.00 96.38 94 LYS A CA 1
ATOM 719 C C . LYS A 1 94 ? -3.235 -4.632 1.056 1.00 96.38 94 LYS A C 1
ATOM 721 O O . LYS A 1 94 ? -2.194 -4.146 0.619 1.00 96.38 94 LYS A O 1
ATOM 726 N N . PHE A 1 95 ? -3.661 -4.420 2.295 1.00 98.06 95 PHE A N 1
ATOM 727 C CA . PHE A 1 95 ? -3.073 -3.434 3.202 1.00 98.06 95 PHE A CA 1
ATOM 728 C C . PHE A 1 95 ? -2.332 -4.090 4.359 1.00 98.06 95 PHE A C 1
ATOM 730 O O . PHE A 1 95 ? -1.296 -3.583 4.788 1.00 98.06 95 PHE A O 1
ATOM 737 N N . VAL A 1 96 ? -2.828 -5.222 4.853 1.00 98.06 96 VAL A N 1
ATOM 738 C CA . VAL A 1 96 ? -2.296 -5.874 6.052 1.00 98.06 96 VAL A CA 1
ATOM 739 C C . VAL A 1 96 ? -2.169 -7.385 5.873 1.00 98.06 96 VAL A C 1
ATOM 741 O O . VAL A 1 96 ? -2.865 -7.984 5.064 1.00 98.06 96 VAL A O 1
ATOM 744 N N . VAL A 1 97 ? -1.265 -8.013 6.620 1.00 97.69 97 VAL A N 1
ATOM 745 C CA . VAL A 1 97 ? -0.979 -9.457 6.579 1.00 97.69 97 VAL A CA 1
ATOM 746 C C . VAL A 1 97 ? -0.758 -10.005 7.987 1.00 97.69 97 VAL A C 1
ATOM 748 O O . VAL A 1 97 ? -0.317 -9.280 8.872 1.00 97.69 97 VAL A O 1
ATOM 751 N N . LYS A 1 98 ? -1.048 -11.290 8.213 1.00 96.44 98 LYS A N 1
ATOM 752 C CA . LYS A 1 98 ? -0.913 -11.918 9.545 1.00 96.44 98 LYS A CA 1
ATOM 753 C C . LYS A 1 98 ? 0.540 -12.144 9.979 1.00 96.44 98 LYS A C 1
ATOM 755 O O . LYS A 1 98 ? 0.818 -12.242 11.169 1.00 96.44 98 LYS A O 1
ATOM 760 N N . ALA A 1 99 ? 1.469 -12.200 9.027 1.00 96.31 99 ALA A N 1
ATOM 761 C CA . ALA A 1 99 ? 2.900 -12.345 9.275 1.00 96.31 99 ALA A CA 1
ATOM 762 C C . ALA A 1 99 ? 3.668 -11.159 8.672 1.00 96.31 99 ALA A C 1
ATOM 764 O O . ALA A 1 99 ? 3.266 -10.660 7.618 1.00 96.31 99 ALA A O 1
ATOM 765 N N . PRO A 1 100 ? 4.773 -10.714 9.296 1.00 96.75 100 PRO A N 1
ATOM 766 C CA . PRO A 1 100 ? 5.570 -9.618 8.768 1.00 96.75 100 PRO A CA 1
ATOM 767 C C . PRO A 1 100 ? 6.187 -9.987 7.415 1.00 96.75 100 PRO A C 1
ATOM 769 O O . PRO A 1 100 ? 6.629 -11.113 7.181 1.00 96.75 100 PRO A O 1
ATOM 772 N N . VAL A 1 101 ? 6.261 -9.001 6.530 1.00 96.06 101 VAL A N 1
ATOM 773 C CA . VAL A 1 101 ? 6.916 -9.097 5.230 1.00 96.06 101 VAL A CA 1
ATOM 774 C C . VAL A 1 101 ? 8.428 -9.219 5.419 1.00 96.06 101 VAL A C 1
ATOM 776 O O . VAL A 1 101 ? 9.060 -8.397 6.087 1.00 96.06 101 VAL A O 1
ATOM 779 N N . ASN A 1 102 ? 9.037 -10.236 4.810 1.00 95.19 102 ASN A N 1
ATOM 780 C CA . ASN A 1 102 ? 10.479 -10.438 4.892 1.00 95.19 102 ASN A CA 1
ATOM 781 C C . ASN A 1 102 ? 11.227 -9.513 3.920 1.00 95.19 102 ASN A C 1
ATOM 783 O O . ASN A 1 102 ? 11.165 -9.701 2.709 1.00 95.19 102 ASN A O 1
ATOM 787 N N . MET A 1 103 ? 11.982 -8.558 4.466 1.00 94.12 103 MET A N 1
ATOM 788 C CA . MET A 1 103 ? 12.817 -7.628 3.692 1.00 94.12 103 MET A CA 1
ATOM 789 C C . MET A 1 103 ? 14.325 -7.856 3.887 1.00 94.12 103 MET A C 1
ATOM 791 O O . MET A 1 103 ? 15.129 -7.124 3.315 1.00 94.12 103 MET A O 1
ATOM 795 N N . LYS A 1 104 ? 14.743 -8.859 4.679 1.00 90.88 104 LYS A N 1
ATOM 796 C CA . LYS A 1 104 ? 16.157 -9.044 5.077 1.00 90.88 104 LYS A CA 1
ATOM 797 C C . LYS A 1 104 ? 17.108 -9.314 3.903 1.00 90.88 104 LYS A C 1
ATOM 799 O O . LYS A 1 104 ? 18.300 -9.074 4.033 1.00 90.88 104 LYS A O 1
ATOM 804 N N . GLY A 1 105 ? 16.592 -9.805 2.775 1.00 90.88 105 GLY A N 1
ATOM 805 C CA . GLY A 1 105 ? 17.372 -10.078 1.562 1.00 90.88 105 GLY A CA 1
ATOM 806 C C . GLY A 1 105 ? 17.346 -8.960 0.518 1.00 90.88 105 GLY A C 1
ATOM 807 O O . GLY A 1 105 ? 17.901 -9.131 -0.564 1.00 90.88 105 GLY A O 1
ATOM 808 N N . PHE A 1 106 ? 16.670 -7.840 0.782 1.00 97.12 106 PHE A N 1
ATOM 809 C CA . PHE A 1 106 ? 16.601 -6.746 -0.183 1.00 97.12 106 PHE A CA 1
ATOM 810 C C . PHE A 1 106 ? 17.910 -5.959 -0.198 1.00 97.12 106 PHE A C 1
ATOM 812 O O . PHE A 1 106 ? 18.502 -5.709 0.853 1.00 97.12 106 PHE A O 1
ATOM 819 N N . SER A 1 107 ? 18.344 -5.533 -1.387 1.00 97.31 107 SER A N 1
ATOM 820 C CA . SER A 1 107 ? 19.518 -4.672 -1.525 1.00 97.31 107 SER A CA 1
ATOM 821 C C . SER A 1 107 ? 19.303 -3.331 -0.816 1.00 97.31 107 SER A C 1
ATOM 823 O O . SER A 1 107 ? 18.168 -2.888 -0.623 1.00 97.31 107 SER A O 1
ATOM 825 N N . ALA A 1 108 ? 20.395 -2.650 -0.461 1.00 96.75 108 ALA A N 1
ATOM 826 C CA . ALA A 1 108 ? 20.328 -1.334 0.176 1.00 96.75 108 ALA A CA 1
ATOM 827 C C . ALA A 1 108 ? 19.540 -0.315 -0.669 1.00 96.75 108 ALA A C 1
ATOM 829 O O . ALA A 1 108 ? 18.786 0.488 -0.124 1.00 96.75 108 ALA A O 1
ATOM 830 N N . GLU A 1 109 ? 19.652 -0.386 -2.000 1.00 96.44 109 GLU A N 1
ATOM 831 C CA . GLU A 1 109 ? 18.882 0.477 -2.897 1.00 96.44 109 GLU A CA 1
ATOM 832 C C . GLU A 1 109 ? 17.373 0.208 -2.814 1.00 96.44 109 GLU A C 1
ATOM 834 O O . GLU A 1 109 ? 16.587 1.152 -2.743 1.00 96.44 109 GLU A O 1
ATOM 839 N N . VAL A 1 110 ? 16.958 -1.062 -2.782 1.00 97.94 110 VAL A N 1
ATOM 840 C CA . VAL A 1 110 ? 15.541 -1.429 -2.646 1.00 97.94 110 VAL A CA 1
ATOM 841 C C . VAL A 1 110 ? 15.001 -0.988 -1.288 1.00 97.94 110 VAL A C 1
ATOM 843 O O . VAL A 1 110 ? 13.902 -0.444 -1.213 1.00 97.94 110 VAL A O 1
ATOM 846 N N . GLN A 1 111 ? 15.773 -1.166 -0.215 1.00 97.50 111 GLN A N 1
ATOM 847 C CA . GLN A 1 111 ? 15.375 -0.708 1.118 1.00 97.50 111 GLN A CA 1
ATOM 848 C C . GLN A 1 111 ? 15.220 0.818 1.175 1.00 97.50 111 GLN A C 1
ATOM 850 O O . GLN A 1 111 ? 14.244 1.311 1.741 1.00 97.50 111 GLN A O 1
ATOM 855 N N . ALA A 1 112 ? 16.132 1.566 0.544 1.00 96.69 112 ALA A N 1
ATOM 856 C CA . ALA A 1 112 ? 16.016 3.016 0.421 1.00 96.69 112 ALA A CA 1
ATOM 857 C C . ALA A 1 112 ? 14.762 3.414 -0.376 1.00 96.69 112 ALA A C 1
ATOM 859 O O . ALA A 1 112 ? 13.993 4.252 0.079 1.00 96.69 112 ALA A O 1
ATOM 860 N N . ALA A 1 113 ? 14.489 2.756 -1.507 1.00 96.69 113 ALA A N 1
ATOM 861 C CA . ALA A 1 113 ? 13.285 3.008 -2.300 1.00 96.69 113 ALA A CA 1
ATOM 862 C C . ALA A 1 113 ? 11.987 2.720 -1.523 1.00 96.69 113 ALA A C 1
ATOM 864 O O . ALA A 1 113 ? 11.032 3.490 -1.616 1.00 96.69 113 ALA A O 1
ATOM 865 N N . ILE A 1 114 ? 11.962 1.659 -0.708 1.00 97.50 114 ILE A N 1
ATO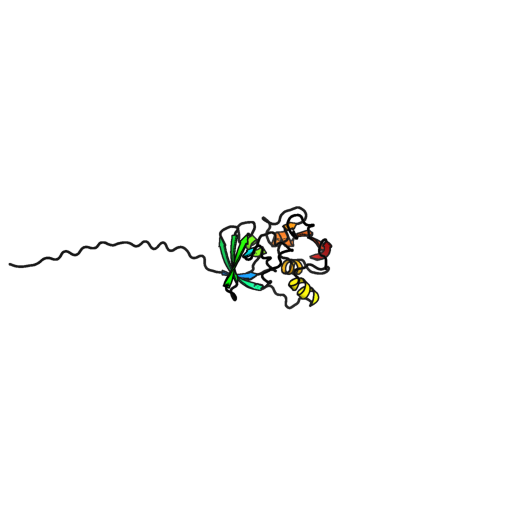M 866 C CA . ILE A 1 114 ? 10.841 1.357 0.193 1.00 97.50 114 ILE A CA 1
ATOM 867 C C . ILE A 1 114 ? 10.676 2.459 1.238 1.00 97.50 114 ILE A C 1
ATOM 869 O O . ILE A 1 114 ? 9.556 2.914 1.455 1.00 97.50 114 ILE A O 1
ATOM 873 N N . LYS A 1 115 ? 11.765 2.919 1.860 1.00 96.19 115 LYS A N 1
ATOM 874 C CA . LYS A 1 115 ? 11.724 4.012 2.843 1.00 96.19 115 LYS A CA 1
ATOM 875 C C . LYS A 1 115 ? 11.208 5.316 2.227 1.00 96.19 115 LYS A C 1
ATOM 877 O O . LYS A 1 115 ? 10.393 5.997 2.842 1.00 96.19 115 LYS A O 1
ATOM 882 N N . ASP A 1 116 ? 11.635 5.611 1.005 1.00 95.00 116 ASP A N 1
ATOM 883 C CA . ASP A 1 116 ? 11.230 6.797 0.246 1.00 95.00 116 ASP A CA 1
ATOM 884 C C . ASP A 1 116 ? 9.852 6.634 -0.414 1.00 95.00 116 ASP A C 1
ATOM 886 O O . ASP A 1 116 ? 9.309 7.579 -0.983 1.00 95.00 116 ASP A O 1
ATOM 890 N N . THR A 1 117 ? 9.249 5.447 -0.318 1.00 95.81 117 THR A N 1
ATOM 891 C CA . THR A 1 117 ? 7.936 5.093 -0.870 1.00 95.81 117 THR A CA 1
ATOM 892 C C . THR A 1 117 ? 7.833 5.237 -2.392 1.00 95.81 117 THR A C 1
ATOM 894 O O . THR A 1 117 ? 6.821 5.689 -2.924 1.00 95.81 117 THR A O 1
ATOM 897 N N . ILE A 1 118 ? 8.889 4.851 -3.109 1.00 95.31 118 ILE A N 1
ATOM 898 C CA . ILE A 1 118 ? 8.979 4.963 -4.571 1.00 95.31 118 ILE A CA 1
ATOM 899 C C . ILE A 1 118 ? 9.305 3.622 -5.232 1.00 95.31 118 ILE A C 1
ATOM 901 O O . ILE A 1 118 ? 9.969 2.764 -4.653 1.00 95.31 118 ILE A O 1
ATOM 905 N N . ALA A 1 119 ? 8.889 3.474 -6.489 1.00 96.88 119 ALA A N 1
ATOM 906 C CA . ALA A 1 119 ? 9.356 2.415 -7.376 1.00 96.88 119 ALA A CA 1
ATOM 907 C C . ALA A 1 119 ? 10.629 2.841 -8.116 1.00 96.88 119 ALA A C 1
ATOM 909 O O . ALA A 1 119 ? 10.801 4.010 -8.476 1.00 96.88 119 ALA A O 1
ATOM 910 N N . ARG A 1 120 ? 11.493 1.869 -8.407 1.00 96.06 120 ARG A N 1
ATOM 911 C CA . ARG A 1 120 ? 12.698 2.028 -9.227 1.00 96.06 120 ARG A CA 1
ATOM 912 C C . ARG A 1 120 ? 12.812 0.892 -10.229 1.00 96.06 120 ARG A C 1
ATOM 914 O O . ARG A 1 120 ? 12.355 -0.217 -9.963 1.00 96.06 120 ARG A O 1
ATOM 921 N N . VAL A 1 121 ? 13.454 1.178 -11.360 1.00 96.31 121 VAL A N 1
ATOM 922 C CA . VAL A 1 121 ? 13.806 0.166 -12.365 1.00 96.31 121 VAL A CA 1
ATOM 923 C C . VAL A 1 121 ? 14.589 -0.970 -11.702 1.00 96.31 121 VAL A C 1
ATOM 925 O O . VAL A 1 121 ? 15.455 -0.731 -10.865 1.00 96.31 121 VAL A O 1
ATOM 928 N N . GLY A 1 122 ? 14.244 -2.207 -12.055 1.00 97.38 122 GLY A N 1
ATOM 929 C CA . GLY A 1 122 ? 14.831 -3.425 -11.499 1.00 97.38 122 GLY A CA 1
ATOM 930 C C . GLY A 1 122 ? 14.146 -3.970 -10.240 1.00 97.38 122 GLY A C 1
ATOM 931 O O . GLY A 1 122 ? 14.365 -5.141 -9.925 1.00 97.38 122 GLY A O 1
ATOM 932 N N . MET A 1 123 ? 13.297 -3.191 -9.552 1.00 98.44 123 MET A N 1
ATOM 933 C CA . MET A 1 123 ? 12.503 -3.700 -8.421 1.00 98.44 123 MET A CA 1
ATOM 934 C C . MET A 1 123 ? 11.497 -4.756 -8.888 1.00 98.44 123 MET A C 1
ATOM 936 O O . MET A 1 123 ? 10.936 -4.627 -9.972 1.00 98.44 123 MET A O 1
ATOM 940 N N . THR A 1 124 ? 11.221 -5.775 -8.075 1.00 98.50 124 THR A N 1
ATOM 941 C CA . THR A 1 124 ? 10.130 -6.727 -8.357 1.00 98.50 124 THR A CA 1
ATOM 942 C C . THR A 1 124 ? 8.763 -6.116 -8.047 1.00 98.50 124 THR A C 1
ATOM 944 O O . THR A 1 124 ? 8.668 -5.138 -7.297 1.00 98.50 124 THR A O 1
ATOM 947 N N . LYS A 1 125 ? 7.684 -6.718 -8.564 1.00 98.50 125 LYS A N 1
ATOM 948 C CA . LYS A 1 125 ? 6.302 -6.355 -8.199 1.00 98.50 125 LYS A CA 1
ATOM 949 C C . LYS A 1 125 ? 6.099 -6.310 -6.684 1.00 98.50 125 LYS A C 1
ATOM 951 O O . LYS A 1 125 ? 5.533 -5.348 -6.178 1.00 98.50 125 LYS A O 1
ATOM 956 N N . GLU A 1 126 ? 6.608 -7.293 -5.943 1.00 98.12 126 GLU A N 1
ATOM 957 C CA . GLU A 1 126 ? 6.476 -7.348 -4.481 1.00 98.12 126 GLU A CA 1
ATOM 958 C C . GLU A 1 126 ? 7.188 -6.170 -3.820 1.00 98.12 126 GLU A C 1
ATOM 960 O O . GLU A 1 126 ? 6.629 -5.527 -2.937 1.00 98.12 126 GLU A O 1
ATOM 965 N N . GLN A 1 127 ? 8.405 -5.851 -4.263 1.00 98.56 127 GLN A N 1
ATOM 966 C CA . GLN A 1 127 ? 9.177 -4.732 -3.725 1.00 98.56 127 GLN A CA 1
ATOM 967 C C . GLN A 1 127 ? 8.482 -3.394 -3.992 1.00 98.56 127 GLN A C 1
ATOM 969 O O . GLN A 1 127 ? 8.415 -2.548 -3.099 1.00 98.56 127 GLN A O 1
ATOM 974 N N . VAL A 1 128 ? 7.925 -3.209 -5.194 1.00 98.38 128 VAL A N 1
ATOM 975 C CA . VAL A 1 128 ? 7.126 -2.020 -5.525 1.00 98.38 128 VAL A CA 1
ATOM 976 C C . VAL A 1 128 ? 5.872 -1.957 -4.667 1.00 98.38 128 VAL A C 1
ATOM 978 O O . VAL A 1 128 ? 5.570 -0.903 -4.112 1.00 98.38 128 VAL A O 1
ATOM 981 N N . TYR A 1 129 ? 5.162 -3.074 -4.513 1.00 98.56 129 TYR A N 1
ATOM 982 C CA . TYR A 1 129 ? 3.952 -3.127 -3.704 1.00 98.56 129 TYR A CA 1
ATOM 983 C C . TYR A 1 129 ? 4.253 -2.787 -2.244 1.00 98.56 129 TYR A C 1
ATOM 985 O O . TYR A 1 129 ? 3.529 -2.013 -1.633 1.00 98.56 129 TYR A O 1
ATOM 993 N N . ILE A 1 130 ? 5.349 -3.297 -1.685 1.00 98.50 130 ILE A N 1
ATOM 994 C CA . ILE A 1 130 ? 5.797 -2.955 -0.331 1.00 98.50 130 ILE A CA 1
ATOM 995 C C . ILE A 1 130 ? 6.075 -1.448 -0.208 1.00 98.50 130 ILE A C 1
ATOM 997 O O . ILE A 1 130 ? 5.636 -0.817 0.756 1.00 98.50 130 ILE A O 1
ATOM 1001 N N . ALA A 1 131 ? 6.768 -0.865 -1.190 1.00 97.81 131 ALA A N 1
ATOM 1002 C CA . ALA A 1 131 ? 7.147 0.545 -1.186 1.00 97.81 131 ALA A CA 1
ATOM 1003 C C . ALA A 1 131 ? 5.949 1.495 -1.346 1.00 97.81 131 ALA A C 1
ATOM 1005 O O . ALA A 1 131 ? 5.830 2.472 -0.604 1.00 97.81 131 ALA A O 1
ATOM 1006 N N . MET A 1 132 ? 5.082 1.222 -2.323 1.00 97.19 132 MET A N 1
ATOM 1007 C CA . MET A 1 132 ? 4.060 2.155 -2.812 1.00 97.19 132 MET A CA 1
ATOM 1008 C C . MET A 1 132 ? 2.624 1.738 -2.476 1.00 97.19 132 MET A C 1
ATOM 1010 O O . MET A 1 132 ? 1.712 2.552 -2.614 1.00 97.19 132 MET A O 1
ATOM 1014 N N . GLY A 1 133 ? 2.406 0.498 -2.040 1.00 97.38 133 GLY A N 1
ATOM 1015 C CA . GLY A 1 133 ? 1.096 -0.096 -1.774 1.00 97.38 133 GLY A CA 1
ATOM 1016 C C . GLY A 1 133 ? 0.268 -0.394 -3.029 1.00 97.38 133 GLY A C 1
ATOM 1017 O O . GLY A 1 133 ? 0.824 -0.468 -4.134 1.00 97.38 133 GLY A O 1
ATOM 1018 N N . PRO A 1 134 ? -1.055 -0.605 -2.879 1.00 96.94 134 PRO A N 1
ATOM 1019 C CA . PRO A 1 134 ? -1.921 -0.925 -4.006 1.00 96.94 134 PRO A CA 1
ATOM 1020 C C . PRO A 1 134 ? -2.005 0.255 -4.990 1.00 96.94 134 PRO A C 1
ATOM 1022 O O . PRO A 1 134 ? -2.212 1.391 -4.558 1.00 96.94 134 PRO A O 1
ATOM 1025 N N . PRO A 1 135 ? -1.871 0.012 -6.307 1.00 97.31 135 PRO A N 1
ATOM 1026 C CA . PRO A 1 135 ? -2.135 1.029 -7.318 1.00 97.31 135 PRO A CA 1
ATOM 1027 C C . PRO A 1 135 ? -3.626 1.349 -7.389 1.00 97.31 135 PRO A C 1
ATOM 1029 O O . PRO A 1 135 ? -4.454 0.541 -6.974 1.00 97.31 135 PRO A O 1
ATOM 1032 N N . SER A 1 136 ? -3.986 2.495 -7.968 1.00 96.38 136 SER A N 1
ATOM 1033 C CA . SER A 1 136 ? -5.388 2.847 -8.227 1.00 96.38 136 SER A CA 1
ATOM 1034 C C . SER A 1 136 ? -5.965 2.087 -9.416 1.00 96.38 136 SER A C 1
ATOM 1036 O O . SER A 1 136 ? -7.157 1.775 -9.438 1.00 96.38 136 SER A O 1
ATOM 1038 N N . ASN A 1 137 ? -5.129 1.791 -10.416 1.00 97.00 137 ASN A N 1
ATOM 1039 C CA . ASN A 1 137 ? -5.547 1.082 -11.616 1.00 97.00 137 ASN A CA 1
ATOM 1040 C C . ASN A 1 137 ? -4.503 0.065 -12.087 1.00 97.00 137 ASN A C 1
ATOM 1042 O O . ASN A 1 137 ? -3.297 0.242 -11.899 1.00 97.00 137 ASN A O 1
ATOM 1046 N N . LEU A 1 138 ? -4.990 -0.966 -12.774 1.00 96.38 138 LEU A N 1
ATOM 1047 C CA . LEU A 1 138 ? -4.214 -1.898 -13.584 1.00 96.38 138 LEU A CA 1
ATOM 1048 C C . LEU A 1 138 ? -4.451 -1.514 -15.049 1.00 96.38 138 LEU A C 1
ATOM 1050 O O . LEU A 1 138 ? -5.490 -1.827 -15.630 1.00 96.38 138 LEU A O 1
ATOM 1054 N N . GLY A 1 139 ? -3.554 -0.709 -15.618 1.00 92.62 139 GLY A N 1
ATOM 1055 C CA . GLY A 1 139 ? -3.836 0.009 -16.862 1.00 92.62 139 GLY A CA 1
ATOM 1056 C C . GLY A 1 139 ? -5.055 0.932 -16.717 1.00 92.62 139 GLY A C 1
ATOM 1057 O O . GLY A 1 139 ? -4.968 1.970 -16.064 1.00 92.62 139 GLY A O 1
ATOM 1058 N N . ARG A 1 140 ? -6.188 0.567 -17.334 1.00 90.38 140 ARG A N 1
ATOM 1059 C CA . ARG A 1 140 ? -7.445 1.341 -17.263 1.00 90.38 140 ARG A CA 1
ATOM 1060 C C . ARG A 1 140 ? -8.402 0.857 -16.165 1.00 90.38 140 ARG A C 1
ATOM 1062 O O . ARG A 1 140 ? -9.262 1.628 -15.745 1.00 90.38 140 ARG A O 1
ATOM 1069 N N . ASP A 1 141 ? -8.217 -0.350 -15.639 1.00 95.19 141 ASP A N 1
ATOM 1070 C CA . ASP A 1 141 ? -9.167 -0.974 -14.713 1.00 95.19 141 ASP A CA 1
ATOM 1071 C C . ASP A 1 141 ? -8.906 -0.560 -13.267 1.00 95.19 141 ASP A C 1
ATOM 1073 O O . ASP A 1 141 ? -7.780 -0.664 -12.790 1.00 95.19 141 ASP A O 1
ATOM 1077 N N . GLN A 1 142 ? -9.932 -0.112 -12.541 1.00 95.06 142 GLN A N 1
ATOM 1078 C CA . GLN A 1 142 ? -9.786 0.288 -11.137 1.00 95.06 142 GLN A CA 1
ATOM 1079 C C . GLN A 1 142 ? -9.554 -0.911 -10.203 1.00 95.06 142 GLN A C 1
ATOM 1081 O O . GLN A 1 142 ? -10.113 -1.993 -10.394 1.00 95.06 142 GLN A O 1
ATOM 1086 N N . THR A 1 143 ? -8.773 -0.699 -9.142 1.00 96.00 143 THR A N 1
ATOM 1087 C CA . THR A 1 143 ? -8.389 -1.744 -8.173 1.00 96.00 143 THR A CA 1
ATOM 1088 C C . THR A 1 143 ? -9.286 -1.848 -6.941 1.00 96.00 143 THR A C 1
ATOM 1090 O O . THR A 1 143 ? -9.074 -2.741 -6.116 1.00 96.00 143 THR A O 1
ATOM 1093 N N . ALA A 1 144 ? -10.305 -0.990 -6.801 1.00 94.50 144 ALA A N 1
ATOM 1094 C CA . ALA A 1 144 ? -11.230 -1.021 -5.662 1.00 94.50 144 ALA A CA 1
ATOM 1095 C C . ALA A 1 144 ? -11.799 -2.433 -5.426 1.00 94.50 144 ALA A C 1
ATOM 1097 O O . ALA A 1 144 ? -11.752 -2.941 -4.309 1.00 94.50 144 ALA A O 1
ATOM 1098 N N . GLN A 1 145 ? -12.210 -3.094 -6.515 1.00 94.69 145 GLN A N 1
ATOM 1099 C CA . GLN A 1 145 ? -12.774 -4.449 -6.547 1.00 94.69 145 GLN A CA 1
ATOM 1100 C C . GLN A 1 145 ? -11.760 -5.514 -7.007 1.00 94.69 145 GLN A C 1
ATOM 1102 O O . GLN A 1 145 ? -12.135 -6.555 -7.541 1.00 94.69 145 GLN A O 1
ATOM 1107 N N . LYS A 1 146 ? -10.457 -5.261 -6.850 1.00 96.19 146 LYS A N 1
ATOM 1108 C CA . LYS A 1 146 ? -9.395 -6.229 -7.158 1.00 96.19 146 LYS A CA 1
ATOM 1109 C C . LYS A 1 146 ? -8.719 -6.683 -5.871 1.00 96.19 146 LYS A C 1
ATOM 1111 O O . LYS A 1 146 ? -8.495 -5.881 -4.964 1.00 96.19 146 LYS A O 1
ATOM 1116 N N . THR A 1 147 ? -8.409 -7.973 -5.798 1.00 96.62 147 THR A N 1
ATOM 1117 C CA . THR A 1 147 ? -7.631 -8.565 -4.701 1.00 96.62 147 THR A CA 1
ATOM 1118 C C . THR A 1 147 ? -6.139 -8.311 -4.904 1.00 96.62 147 THR A C 1
ATOM 1120 O O . THR A 1 147 ? -5.708 -7.897 -5.985 1.00 96.62 147 THR A O 1
ATOM 1123 N N . TYR A 1 148 ? -5.329 -8.610 -3.887 1.00 97.12 148 TYR A N 1
ATOM 1124 C CA . TYR A 1 148 ? -3.876 -8.596 -4.038 1.00 97.12 148 TYR A CA 1
ATOM 1125 C C . TYR A 1 148 ? -3.403 -9.490 -5.193 1.00 97.12 148 TYR A C 1
ATOM 1127 O O . TYR A 1 148 ? -2.614 -9.032 -6.015 1.00 97.12 148 TYR A O 1
ATOM 1135 N N . GLN A 1 149 ? -3.917 -10.724 -5.321 1.00 96.75 149 GLN A N 1
ATOM 1136 C CA . GLN A 1 149 ? -3.495 -11.614 -6.410 1.00 96.75 149 GLN A CA 1
ATOM 1137 C C . GLN A 1 149 ? -3.790 -11.008 -7.789 1.00 96.75 149 GLN A C 1
ATOM 1139 O O . GLN A 1 149 ? -2.947 -11.082 -8.680 1.00 96.75 149 GLN A O 1
ATOM 1144 N N . ASN A 1 150 ? -4.948 -10.355 -7.957 1.00 96.62 150 ASN A N 1
ATOM 1145 C CA . ASN A 1 150 ? -5.288 -9.700 -9.224 1.00 96.62 150 ASN A CA 1
ATOM 1146 C C . ASN A 1 150 ? -4.351 -8.530 -9.557 1.00 96.62 150 ASN A C 1
ATOM 1148 O O . ASN A 1 150 ? -4.052 -8.297 -10.724 1.00 96.62 150 ASN A O 1
ATOM 1152 N N . ILE A 1 151 ? -3.899 -7.780 -8.548 1.00 97.69 151 ILE A N 1
ATOM 1153 C CA . ILE A 1 151 ? -2.935 -6.691 -8.749 1.00 97.69 151 ILE A CA 1
ATOM 1154 C C . ILE A 1 151 ? -1.585 -7.265 -9.194 1.00 97.69 151 ILE A C 1
ATOM 1156 O O . ILE A 1 151 ? -1.011 -6.807 -10.183 1.00 97.69 151 ILE A O 1
ATOM 1160 N N . MET A 1 152 ? -1.113 -8.311 -8.512 1.00 97.88 152 MET A N 1
ATOM 1161 C CA . MET A 1 152 ? 0.178 -8.945 -8.793 1.00 97.88 152 MET A CA 1
ATOM 1162 C C . MET A 1 152 ? 0.252 -9.593 -10.183 1.00 97.88 152 MET A C 1
ATOM 1164 O O . MET A 1 152 ? 1.337 -9.677 -10.760 1.00 97.88 152 MET A O 1
ATOM 1168 N N . SER A 1 153 ? -0.883 -9.991 -10.769 1.00 97.12 153 SER A N 1
ATOM 1169 C CA . SER A 1 153 ? -0.924 -10.548 -12.127 1.00 97.12 153 SER A CA 1
ATOM 1170 C C . SER A 1 153 ? -0.813 -9.508 -13.247 1.00 97.12 153 SER A C 1
ATOM 1172 O O . SER A 1 153 ? -0.635 -9.892 -14.395 1.00 97.12 153 SER A O 1
ATOM 1174 N N . ALA A 1 154 ? -0.931 -8.209 -12.959 1.00 97.56 154 ALA A N 1
ATOM 1175 C CA . ALA A 1 154 ? -0.875 -7.164 -13.984 1.00 97.56 154 ALA A CA 1
ATOM 1176 C C . ALA A 1 154 ? 0.546 -6.626 -14.200 1.00 97.56 154 ALA A C 1
ATOM 1178 O O . ALA A 1 154 ? 1.330 -6.549 -13.255 1.00 97.56 154 ALA A O 1
ATOM 1179 N N . ASP A 1 155 ? 0.848 -6.195 -15.427 1.00 97.75 155 ASP A N 1
ATOM 1180 C CA . ASP A 1 155 ? 2.175 -5.687 -15.824 1.00 97.75 155 ASP A CA 1
ATOM 1181 C C . ASP A 1 155 ? 2.236 -4.161 -15.972 1.00 97.75 155 ASP A C 1
ATOM 1183 O O . ASP A 1 155 ? 3.280 -3.593 -16.291 1.00 97.75 155 ASP A O 1
ATOM 1187 N N . LEU A 1 156 ? 1.120 -3.474 -15.723 1.00 97.69 156 LEU A N 1
ATOM 1188 C CA . LEU A 1 156 ? 1.060 -2.019 -15.679 1.00 97.69 156 LEU A CA 1
ATOM 1189 C C . LEU A 1 156 ? 0.240 -1.567 -14.480 1.00 97.69 156 LEU A C 1
ATOM 1191 O O . LEU A 1 156 ? -0.973 -1.773 -14.428 1.00 97.69 156 LEU A O 1
ATOM 1195 N N . TRP A 1 157 ? 0.907 -0.906 -13.545 1.00 98.19 157 TRP A N 1
ATOM 1196 C CA . TRP A 1 157 ? 0.291 -0.305 -12.374 1.00 98.19 157 TRP A CA 1
ATOM 1197 C C . TRP A 1 157 ? 0.264 1.208 -12.529 1.00 98.19 157 TRP A C 1
ATOM 1199 O O . TRP A 1 157 ? 1.255 1.827 -12.917 1.00 98.19 157 TRP A O 1
ATOM 1209 N N . VAL A 1 158 ? -0.883 1.805 -12.226 1.00 97.19 158 VAL A N 1
ATOM 1210 C CA . VAL A 1 158 ? -1.069 3.253 -12.255 1.00 97.19 158 VAL A CA 1
ATOM 1211 C C . VAL A 1 158 ? -1.454 3.714 -10.861 1.00 97.19 158 VAL A C 1
ATOM 1213 O O . VAL A 1 158 ? -2.392 3.194 -10.261 1.00 97.19 158 VAL A O 1
ATOM 1216 N N . TYR A 1 159 ? -0.727 4.701 -10.357 1.00 96.25 159 TYR A N 1
ATOM 1217 C CA . TYR A 1 159 ? -0.945 5.310 -9.055 1.00 96.25 159 TYR A CA 1
ATOM 1218 C C . TYR A 1 159 ? -1.412 6.752 -9.219 1.00 96.25 159 TYR A C 1
ATOM 1220 O O . TYR A 1 159 ? -0.890 7.506 -10.048 1.00 96.25 159 TYR A O 1
ATOM 1228 N N . LEU A 1 160 ? -2.345 7.173 -8.369 1.00 93.50 160 LEU A N 1
ATOM 1229 C CA . LEU A 1 160 ? -2.694 8.582 -8.259 1.00 93.50 160 LEU A CA 1
ATOM 1230 C C . LEU A 1 160 ? -1.733 9.283 -7.297 1.00 93.50 160 LEU A C 1
ATOM 1232 O O . LEU A 1 160 ? -1.547 8.867 -6.151 1.00 93.50 160 LEU A O 1
ATOM 1236 N N . ARG A 1 161 ? -1.142 10.391 -7.751 1.00 89.25 161 ARG A N 1
ATOM 1237 C CA . ARG A 1 161 ? -0.290 11.226 -6.899 1.00 89.25 161 ARG A CA 1
ATOM 1238 C C . ARG A 1 161 ? -1.139 12.096 -5.974 1.00 89.25 161 ARG A C 1
ATOM 1240 O O . ARG A 1 161 ? -1.081 11.936 -4.763 1.00 89.25 161 ARG A O 1
ATOM 1247 N N . ARG A 1 162 ? -1.960 12.975 -6.542 1.00 86.12 162 ARG A N 1
ATOM 1248 C CA . ARG A 1 162 ? -2.986 13.791 -5.868 1.00 86.12 162 ARG A CA 1
ATOM 1249 C C . ARG A 1 162 ? -4.149 14.029 -6.827 1.00 86.12 162 ARG A C 1
ATOM 1251 O O . ARG A 1 162 ? -4.049 13.726 -8.018 1.00 86.12 162 ARG A O 1
ATOM 1258 N N . ARG A 1 163 ? -5.256 14.583 -6.333 1.00 81.12 163 ARG A N 1
ATOM 1259 C CA . ARG A 1 163 ? -6.406 14.921 -7.183 1.00 81.12 163 ARG A CA 1
ATOM 1260 C C . ARG A 1 163 ? -5.956 15.836 -8.336 1.00 81.12 163 ARG A C 1
ATOM 1262 O O . ARG A 1 163 ? -5.257 16.818 -8.100 1.00 81.12 163 ARG A O 1
ATOM 1269 N N . PHE A 1 164 ? -6.328 15.480 -9.567 1.00 81.44 164 PHE A N 1
ATOM 1270 C CA . PHE A 1 164 ? -6.029 16.214 -10.811 1.00 81.44 164 PHE A CA 1
ATOM 1271 C C . PHE A 1 164 ? -4.547 16.348 -11.215 1.00 81.44 164 PHE A C 1
ATOM 1273 O O . PHE A 1 164 ? -4.235 17.077 -12.153 1.00 81.44 164 PHE A O 1
ATOM 1280 N N . SER A 1 165 ? -3.613 15.655 -10.559 1.00 83.81 165 SER A N 1
ATOM 1281 C CA . SER A 1 165 ? -2.216 15.621 -11.021 1.00 83.81 165 SER A CA 1
ATOM 1282 C C . SER A 1 165 ? -1.971 14.524 -12.051 1.00 83.81 165 SER A C 1
ATOM 1284 O O . SER A 1 165 ? -2.715 13.549 -12.096 1.00 83.81 165 SER A O 1
ATOM 1286 N N . LYS A 1 166 ? -0.858 14.627 -12.791 1.00 87.00 166 LYS A N 1
ATOM 1287 C CA . LYS A 1 166 ? -0.342 13.503 -13.583 1.00 87.00 166 LYS A CA 1
ATOM 1288 C C . LYS A 1 166 ? -0.176 12.262 -12.700 1.00 87.00 166 LYS A C 1
ATOM 1290 O O . LYS A 1 166 ? 0.383 12.347 -11.603 1.00 87.00 166 LYS A O 1
ATOM 1295 N N . ASN A 1 167 ? -0.669 11.138 -13.205 1.00 92.25 167 ASN A N 1
ATOM 1296 C CA . ASN A 1 167 ? -0.540 9.839 -12.561 1.00 92.25 167 ASN A CA 1
ATOM 1297 C C . ASN A 1 167 ? 0.905 9.342 -12.637 1.00 92.25 167 ASN A C 1
ATOM 1299 O O . ASN A 1 167 ? 1.698 9.815 -13.453 1.00 92.25 167 ASN A O 1
ATOM 1303 N N . ILE A 1 168 ? 1.221 8.379 -11.781 1.00 94.81 168 ILE A N 1
ATOM 1304 C CA . ILE A 1 168 ? 2.487 7.658 -11.799 1.00 94.81 168 ILE A CA 1
ATOM 1305 C C . ILE A 1 168 ? 2.246 6.304 -12.459 1.00 94.81 168 ILE A C 1
ATOM 1307 O O . ILE A 1 168 ? 1.365 5.561 -12.028 1.00 94.81 168 ILE A O 1
ATOM 1311 N N . GLY A 1 169 ? 3.011 5.991 -13.500 1.00 96.38 169 GLY A N 1
ATOM 1312 C CA . GLY A 1 169 ? 2.978 4.693 -14.169 1.00 96.38 169 GLY A CA 1
ATOM 1313 C C . GLY A 1 169 ? 4.165 3.837 -13.744 1.00 96.38 169 GLY A C 1
ATOM 1314 O O . GLY A 1 169 ? 5.287 4.333 -13.690 1.00 96.38 169 GLY A O 1
ATOM 1315 N N . VAL A 1 170 ? 3.934 2.556 -13.468 1.00 98.12 170 VAL A N 1
ATOM 1316 C CA . VAL A 1 170 ? 4.984 1.561 -13.218 1.00 98.12 170 VAL A CA 1
ATOM 1317 C C . VAL A 1 170 ? 4.724 0.361 -14.123 1.00 98.12 170 VAL A C 1
ATOM 1319 O O . VAL A 1 170 ? 3.705 -0.315 -13.987 1.00 98.12 170 VAL A O 1
ATOM 1322 N N . GLY A 1 171 ? 5.618 0.141 -15.086 1.00 98.00 171 GLY A N 1
ATOM 1323 C CA . GLY A 1 171 ? 5.557 -0.991 -16.009 1.00 98.00 171 GLY A CA 1
ATOM 1324 C C . GLY A 1 171 ? 6.524 -2.094 -15.600 1.00 98.00 171 GLY A C 1
ATOM 1325 O O . GLY A 1 171 ? 7.631 -1.802 -15.138 1.00 98.00 171 GLY A O 1
ATOM 1326 N N . PHE A 1 172 ? 6.107 -3.342 -15.794 1.00 98.44 172 PHE A N 1
ATOM 1327 C CA . PHE A 1 172 ? 6.894 -4.531 -15.487 1.00 98.44 172 PHE A CA 1
ATOM 1328 C C . PHE A 1 172 ? 7.258 -5.298 -16.764 1.00 98.44 172 PHE A C 1
ATOM 1330 O O . PHE A 1 172 ? 6.525 -5.272 -17.754 1.00 98.44 172 PHE A O 1
ATOM 1337 N N . ASP A 1 173 ? 8.419 -5.948 -16.760 1.00 98.12 173 ASP A N 1
ATOM 1338 C CA . ASP A 1 173 ? 8.824 -6.907 -17.786 1.00 98.12 173 ASP A CA 1
ATOM 1339 C C . ASP A 1 173 ? 8.243 -8.308 -17.520 1.00 98.12 173 ASP A C 1
ATOM 1341 O O . ASP A 1 173 ? 7.568 -8.551 -16.517 1.00 98.12 173 ASP A O 1
ATOM 1345 N N . SER A 1 174 ? 8.523 -9.254 -18.421 1.00 96.88 174 SER A N 1
ATOM 1346 C CA . SER A 1 174 ? 8.072 -10.647 -18.301 1.00 96.88 174 SER A CA 1
ATOM 1347 C C . SER A 1 174 ? 8.662 -11.391 -17.097 1.00 96.88 174 SER A C 1
ATOM 1349 O O . SER A 1 174 ? 8.130 -12.428 -16.709 1.00 96.88 174 SER A O 1
ATOM 1351 N N . ALA A 1 175 ? 9.732 -10.871 -16.485 1.00 96.81 175 ALA A N 1
ATOM 1352 C CA . ALA A 1 175 ? 10.306 -11.391 -15.247 1.00 96.81 175 ALA A CA 1
ATOM 1353 C C . ALA A 1 175 ? 9.688 -10.738 -13.993 1.00 96.81 175 ALA A C 1
ATOM 1355 O O . ALA A 1 175 ? 10.124 -11.019 -12.875 1.00 96.81 175 ALA A O 1
ATOM 1356 N N . GLY A 1 176 ? 8.691 -9.861 -14.156 1.00 96.94 176 GLY A N 1
ATOM 1357 C CA . GLY A 1 176 ? 8.024 -9.165 -13.060 1.00 96.94 176 GLY A CA 1
ATOM 1358 C C . GLY A 1 176 ? 8.871 -8.061 -12.428 1.00 96.94 176 GLY A C 1
ATOM 1359 O O . GLY A 1 176 ? 8.624 -7.689 -11.277 1.00 96.94 176 GLY A O 1
ATOM 1360 N N . LYS A 1 177 ? 9.869 -7.537 -13.148 1.00 98.12 177 LYS A N 1
ATOM 1361 C CA . LYS A 1 177 ? 10.707 -6.424 -12.695 1.00 98.12 177 LYS A CA 1
ATOM 1362 C C . LYS A 1 177 ? 10.305 -5.126 -13.366 1.00 98.12 177 LYS A C 1
ATOM 1364 O O . LYS A 1 177 ? 9.902 -5.110 -14.523 1.00 98.12 177 LYS A O 1
ATOM 1369 N N . VAL A 1 178 ? 10.432 -4.018 -12.646 1.00 98.06 178 VAL A N 1
ATOM 1370 C CA . VAL A 1 178 ? 10.152 -2.689 -13.186 1.00 98.06 178 VAL A CA 1
ATOM 1371 C C . VAL A 1 178 ? 11.099 -2.411 -14.347 1.00 98.06 178 VAL A C 1
ATOM 1373 O O . VAL A 1 178 ? 12.313 -2.355 -14.152 1.00 98.06 178 VAL A O 1
ATOM 1376 N N . ASN A 1 179 ? 10.544 -2.176 -15.532 1.00 97.38 179 ASN A N 1
ATOM 1377 C CA . ASN A 1 179 ? 11.302 -1.773 -16.718 1.00 97.38 179 ASN A CA 1
ATOM 1378 C C . ASN A 1 179 ? 11.092 -0.297 -17.079 1.00 97.38 179 ASN A C 1
ATOM 1380 O O . ASN A 1 179 ? 11.915 0.283 -17.784 1.00 97.38 179 ASN A O 1
ATOM 1384 N N . ARG A 1 180 ? 10.021 0.329 -16.575 1.00 94.56 180 ARG A N 1
ATOM 1385 C CA . ARG A 1 180 ? 9.752 1.759 -16.749 1.00 94.56 180 ARG A CA 1
ATOM 1386 C C . ARG A 1 180 ? 9.002 2.348 -15.563 1.00 94.56 180 ARG A C 1
ATOM 1388 O O . ARG A 1 180 ? 8.118 1.706 -14.993 1.00 94.56 180 ARG A O 1
ATOM 1395 N N . THR A 1 181 ? 9.307 3.603 -15.256 1.00 93.25 181 THR A N 1
ATOM 1396 C CA . THR A 1 181 ? 8.513 4.445 -14.361 1.00 93.25 181 THR A CA 1
ATOM 1397 C C . THR A 1 181 ? 8.213 5.778 -15.037 1.00 93.25 181 THR A C 1
ATOM 1399 O O . THR A 1 181 ? 9.045 6.334 -15.748 1.00 93.25 181 THR A O 1
ATOM 1402 N N . GLU A 1 182 ? 7.012 6.300 -14.822 1.00 90.44 182 GLU A N 1
ATOM 1403 C CA . GLU A 1 182 ? 6.563 7.593 -15.338 1.00 90.44 182 GLU A CA 1
ATOM 1404 C C . GLU A 1 182 ? 6.035 8.439 -14.182 1.00 90.44 182 GLU A C 1
ATOM 1406 O O . GLU A 1 182 ? 5.360 7.927 -13.292 1.00 90.44 182 GLU A O 1
ATOM 1411 N N . GLY A 1 183 ? 6.316 9.743 -14.179 1.00 81.19 183 GLY A N 1
ATOM 1412 C CA . GLY A 1 183 ? 5.751 10.665 -13.186 1.00 81.19 183 GLY A CA 1
ATOM 1413 C C . GLY A 1 183 ? 6.380 10.606 -11.785 1.00 81.19 183 GLY A C 1
ATOM 1414 O O . GLY A 1 183 ? 5.944 11.354 -10.906 1.00 81.19 183 GLY A O 1
ATOM 1415 N N . ILE A 1 184 ? 7.405 9.771 -11.583 1.00 75.06 184 ILE A N 1
ATOM 1416 C CA . ILE A 1 184 ? 8.259 9.763 -10.388 1.00 75.06 184 ILE A CA 1
ATOM 1417 C C . ILE A 1 184 ? 9.432 10.714 -10.652 1.00 75.06 184 I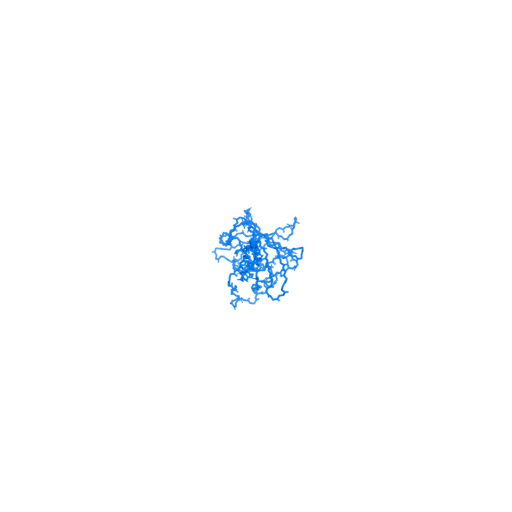LE A C 1
ATOM 1419 O O . ILE A 1 184 ? 10.269 10.438 -11.508 1.00 75.06 184 ILE A O 1
ATOM 1423 N N . TRP A 1 185 ? 9.483 11.838 -9.939 1.00 59.28 185 TRP A N 1
ATOM 1424 C CA . TRP A 1 185 ? 10.535 12.853 -10.071 1.00 59.28 185 TRP A CA 1
ATOM 1425 C C . TRP A 1 185 ? 11.285 12.960 -8.742 1.00 59.28 185 TRP A C 1
ATOM 1427 O O . TRP A 1 185 ? 10.637 12.928 -7.694 1.00 59.28 185 TRP A O 1
ATOM 1437 N N . ARG A 1 186 ? 12.619 13.042 -8.799 1.00 50.66 186 ARG A N 1
ATOM 1438 C CA . ARG A 1 186 ? 13.472 13.351 -7.642 1.00 50.66 186 ARG A CA 1
ATOM 1439 C C . ARG A 1 186 ? 13.465 14.847 -7.367 1.00 50.66 186 ARG A C 1
ATOM 1441 O O . ARG A 1 186 ? 13.446 15.603 -8.364 1.00 50.66 186 ARG A O 1
#

Radius of gyration: 24.13 Å; chains: 1; bounding box: 74×36×88 Å

Secondary structure (DSSP, 8-state):
-------------------------EEEEESS-EEEBTTTEE-TT--TT-SEEEPTT-EEEEEEETTEEEEEETTT--EEEEE-SSSSHHHHTTTEESS----TTS-HHHHHHHHTT---TT-BHHHHHHHH-S-SEETTEESTT--HHHHHT-SEEEE--STTSPPEEEEE-TTSBEEEEES---

pLDDT: mean 88.52, std 17.16, range [38.75, 98.62]